Protein AF-0000000071078441 (afdb_homodimer)

Secondary structure (DSSP, 8-state):
-EEEE-SSSEEEEEE--SSS-EEEEEEE--S-SHHHHHHHHHHHHHHHTS-TTSEEEEEEE-S----S--TT-TTT--S---S---TTHHHHHHHHHHTTEEEGGGSSPPPGGGS--B--TTSS--B--EEEEEE--/-EEEE-SSSEEEEEE--SSS-EEEEEEE--S-SHHHHHHHHHHHHHHHTS-TTSEEEEEEE-S----S--TT-TTT--S---S---TTHHHHHHHHHHTTEEEGGGSSPPPGGGS--B--TTS---B--EEEEEE--

InterPro domains:
  IPR027124 SWR1-complex protein 5/Craniofacial development protein 1/2 [PTHR23227] (2-120)
  IPR036691 Endonuclease/exonuclease/phosphatase superfamily [G3DSA:3.60.10.10] (2-137)
  IPR036691 Endonuclease/exonuclease/phosphatase superfamily [SSF56219] (9-124)

Foldseek 3Di:
DDWDDPDPFWIWDWADDPVAIAIEIEGRDDPDPVCLVVRLVSVVVVLVVDDPRHKYKYWYQNVWQDAQDCVVQVQAAHRQGDDDTDPSNVVVSVSCVVQSKHWPQRVDNDPLVPAPAPPDPVNPDRGNRITMITRDD/DDWDDPDPFWIWDWADDPVAIAIEIEGRDDPDPVCLVVRLVVVVVVLVVDDPRHKYKYWYQNVWQDAQDCVVQVQAAHRQGDDDTDPSNVVVSVSCVVQSKHWPQRVDNDPLVPAPAPCDPVNPDRGNRITMITRDD

Nearest PDB structures (foldseek):
  3teb-assembly2_B  TM=6.620E-01  e=1.953E-03  Leptotrichia buccalis C-1013-b
  3teb-assembly1_A  TM=6.937E-01  e=4.387E-03  Leptotrichia buccalis C-1013-b
  5j3s-assembly1_A  TM=5.347E-01  e=2.080E-02  Homo sapiens
  6q9z-assembly1_A  TM=3.598E-01  e=1.119E+00  Homo sapiens
  5ino-assembly1_A  TM=6.087E-01  e=1.189E-04  Homo sapiens

Radius of gyration: 17.24 Å; Cα contacts (8 Å, |Δi|>4): 572; chains: 2; bounding box: 43×47×40 Å

Solvent-accessible surface area (backbone atoms only — not comparable to full-atom values): 14541 Å² total; per-residue (Å²): 119,46,79,43,79,74,56,97,37,35,36,36,35,39,39,62,30,73,87,46,35,36,36,40,35,44,36,48,54,66,90,52,66,85,48,45,62,55,48,51,51,50,52,49,52,54,56,71,71,42,66,84,78,38,46,48,35,43,32,34,35,64,68,25,25,47,32,43,77,31,82,97,32,66,75,23,30,35,60,35,26,61,65,72,60,45,88,42,24,60,60,52,49,53,50,24,53,76,64,34,17,24,35,51,67,15,68,39,84,59,59,83,87,69,51,62,20,50,57,50,90,72,70,72,67,78,44,44,25,52,42,46,28,35,48,43,94,117,47,80,43,79,74,55,96,38,35,35,36,34,39,40,60,30,74,88,45,37,36,34,39,36,44,36,47,55,67,89,51,66,85,48,44,62,55,48,52,52,51,51,48,53,53,55,71,70,42,68,85,78,38,47,48,35,43,32,34,36,64,67,25,25,47,33,42,76,31,81,98,34,66,74,23,32,35,60,36,25,62,67,73,59,47,88,41,25,61,60,53,50,52,50,23,53,75,65,34,18,24,36,52,68,16,68,39,83,58,60,83,87,68,50,62,21,49,55,49,94,74,69,70,65,80,42,45,25,53,44,46,28,35,48,42,92

Organism: Strongylocentrotus purpuratus (NCBI:txid7668)

Structure (mmCIF, N/CA/C/O backbone):
data_AF-0000000071078441-model_v1
#
loop_
_entity.id
_entity.type
_entity.pdbx_description
1 polymer 'Endonuclease/exonuclease/phosphatase domain-containing protein'
#
loop_
_atom_site.group_PDB
_atom_site.id
_atom_site.type_symbol
_atom_site.label_atom_id
_atom_site.label_alt_id
_atom_site.label_comp_id
_atom_site.label_asym_id
_atom_site.label_entity_id
_atom_site.label_seq_id
_atom_site.pdbx_PDB_ins_code
_atom_site.Cartn_x
_atom_site.Cartn_y
_atom_site.Cartn_z
_atom_site.occupancy
_atom_site.B_iso_or_equiv
_atom_site.auth_seq_id
_atom_site.auth_comp_id
_atom_site.auth_asym_id
_atom_site.auth_atom_id
_atom_site.pdbx_PDB_model_num
ATOM 1 N N . MET A 1 1 ? 12.328 -9.953 9.82 1 78.44 1 MET A N 1
ATOM 2 C CA . MET A 1 1 ? 11.195 -9.047 9.945 1 78.44 1 MET A CA 1
ATOM 3 C C . MET A 1 1 ? 10.969 -8.648 11.398 1 78.44 1 MET A C 1
ATOM 5 O O . MET A 1 1 ? 11.023 -9.492 12.289 1 78.44 1 MET A O 1
ATOM 9 N N . GLU A 1 2 ? 10.898 -7.367 11.641 1 82.62 2 GLU A N 1
ATOM 10 C CA . GLU A 1 2 ? 10.641 -6.836 12.977 1 82.62 2 GLU A CA 1
ATOM 11 C C . GLU A 1 2 ? 9.32 -6.07 13.023 1 82.62 2 GLU A C 1
ATOM 13 O O . GLU A 1 2 ? 9.055 -5.234 12.164 1 82.62 2 GLU A O 1
ATOM 18 N N . VAL A 1 3 ? 8.414 -6.504 13.969 1 82.88 3 VAL A N 1
ATOM 19 C CA . VAL A 1 3 ? 7.141 -5.824 14.172 1 82.88 3 VAL A CA 1
ATOM 20 C C . VAL A 1 3 ? 7.16 -5.082 15.508 1 82.88 3 VAL A C 1
ATOM 22 O O . VAL A 1 3 ? 7.57 -5.641 16.531 1 82.88 3 VAL A O 1
ATOM 25 N N . LYS A 1 4 ? 6.766 -3.809 15.484 1 89.12 4 LYS A N 1
ATOM 26 C CA . LYS A 1 4 ? 6.727 -2.959 16.672 1 89.12 4 LYS A CA 1
ATOM 27 C C . LYS A 1 4 ? 5.363 -2.285 16.812 1 89.12 4 LYS A C 1
ATOM 29 O O . LYS A 1 4 ? 5.062 -1.323 16.109 1 89.12 4 LYS A O 1
ATOM 34 N N . PRO A 1 5 ? 4.531 -2.84 17.734 1 88 5 PRO A N 1
ATOM 35 C CA . PRO A 1 5 ? 3.346 -2.055 18.094 1 88 5 PRO A CA 1
ATOM 36 C C . PRO A 1 5 ? 3.691 -0.754 18.812 1 88 5 PRO A C 1
ATOM 38 O O . PRO A 1 5 ? 4.316 -0.783 19.875 1 88 5 PRO A O 1
ATOM 41 N N . ILE A 1 6 ? 3.422 0.334 18.25 1 90.06 6 ILE A N 1
ATOM 42 C CA . ILE A 1 6 ? 3.768 1.626 18.844 1 90.06 6 ILE A CA 1
ATOM 43 C C . ILE A 1 6 ? 2.697 2.039 19.844 1 90.06 6 ILE A C 1
ATOM 45 O O . ILE A 1 6 ? 3.006 2.32 21.016 1 90.06 6 ILE A O 1
ATOM 49 N N . ASN A 1 7 ? 1.442 2.072 19.422 1 87.88 7 ASN A N 1
ATOM 50 C CA . ASN A 1 7 ? 0.246 2.311 20.219 1 87.88 7 ASN A CA 1
ATOM 51 C C . ASN A 1 7 ? -1.008 1.793 19.516 1 87.88 7 ASN A C 1
ATOM 53 O O . ASN A 1 7 ? -0.917 0.997 18.578 1 87.88 7 ASN A O 1
ATOM 57 N N . SER A 1 8 ? -2.17 2.236 20 1 82.75 8 SER A N 1
ATOM 58 C CA . SER A 1 8 ? -3.416 1.703 19.469 1 82.75 8 SER A CA 1
ATOM 59 C C . SER A 1 8 ? -3.643 2.17 18.031 1 82.75 8 SER A C 1
ATOM 61 O O . SER A 1 8 ? -4.453 1.593 17.297 1 82.75 8 SER A O 1
ATOM 63 N N . ARG A 1 9 ? -2.822 3.156 17.594 1 84.19 9 ARG A N 1
ATOM 64 C CA . ARG A 1 9 ? -3.129 3.76 16.312 1 84.19 9 ARG A CA 1
ATOM 65 C C . ARG A 1 9 ? -2.008 3.506 15.305 1 84.19 9 ARG A C 1
ATOM 67 O O . ARG A 1 9 ? -2.186 3.715 14.102 1 84.19 9 ARG A O 1
ATOM 74 N N . LEU A 1 10 ? -0.861 3.072 15.828 1 89.94 10 LEU A N 1
ATOM 75 C CA . LEU A 1 10 ? 0.297 2.92 14.953 1 89.94 10 LEU A CA 1
ATOM 76 C C . LEU A 1 10 ? 0.992 1.584 15.203 1 89.94 10 LEU A C 1
ATOM 78 O O . LEU A 1 10 ? 1.218 1.199 16.344 1 89.94 10 LEU A O 1
ATOM 82 N N . VAL A 1 11 ? 1.301 0.88 14.125 1 90.44 11 VAL A N 1
ATOM 83 C CA . VAL A 1 11 ? 2.143 -0.312 14.141 1 90.44 11 VAL A CA 1
ATOM 84 C C . VAL A 1 11 ? 3.248 -0.18 13.094 1 90.44 11 VAL A C 1
ATOM 86 O O . VAL A 1 11 ? 3.002 0.275 11.977 1 90.44 11 VAL A O 1
ATOM 89 N N . LYS A 1 12 ? 4.422 -0.546 13.461 1 93 12 LYS A N 1
ATOM 90 C CA . LYS A 1 12 ? 5.574 -0.423 12.57 1 93 12 LYS A CA 1
ATOM 91 C C . LYS A 1 12 ? 6.203 -1.786 12.297 1 93 12 LYS A C 1
ATOM 93 O O . LYS A 1 12 ? 6.352 -2.604 13.211 1 93 12 LYS A O 1
ATOM 98 N N . ILE A 1 13 ? 6.547 -2.027 11.047 1 90.81 13 ILE A N 1
ATOM 99 C CA . ILE A 1 13 ? 7.273 -3.234 10.664 1 90.81 13 ILE A CA 1
ATOM 100 C C . ILE A 1 13 ? 8.477 -2.863 9.805 1 90.81 13 ILE A C 1
ATOM 102 O O . ILE A 1 13 ? 8.406 -1.949 8.977 1 90.81 13 ILE A O 1
ATOM 106 N N . ARG A 1 14 ? 9.516 -3.543 10.031 1 91.19 14 ARG A N 1
ATOM 107 C CA . ARG A 1 14 ? 10.695 -3.395 9.188 1 91.19 14 ARG A CA 1
ATOM 108 C C . ARG A 1 14 ? 11.062 -4.715 8.516 1 91.19 14 ARG A C 1
ATOM 110 O O . ARG A 1 14 ? 11.266 -5.727 9.195 1 91.19 14 ARG A O 1
ATOM 117 N N . LEU A 1 15 ? 11.023 -4.676 7.199 1 88.31 15 LEU A N 1
ATOM 118 C CA . LEU A 1 15 ? 11.336 -5.844 6.387 1 88.31 15 LEU A CA 1
ATOM 119 C C . LEU A 1 15 ? 12.719 -5.703 5.746 1 88.31 15 LEU A C 1
ATOM 121 O O . LEU A 1 15 ? 13.102 -4.613 5.32 1 88.31 15 LEU A O 1
ATOM 125 N N . LYS A 1 16 ? 13.391 -6.805 5.734 1 85.88 16 LYS A N 1
ATOM 126 C CA . LYS A 1 16 ? 14.648 -6.836 4.996 1 85.88 16 LYS A CA 1
ATOM 127 C C . LYS A 1 16 ? 14.406 -7.086 3.508 1 85.88 16 LYS A C 1
ATOM 129 O O . LYS A 1 16 ? 14.023 -8.188 3.111 1 85.88 16 LYS A O 1
ATOM 134 N N . GLY A 1 17 ? 14.539 -6.066 2.701 1 82.62 17 GLY A N 1
ATOM 135 C CA . GLY A 1 17 ? 14.406 -6.223 1.262 1 82.62 17 GLY A CA 1
ATOM 136 C C . GLY A 1 17 ? 15.688 -6.676 0.586 1 82.62 17 GLY A C 1
ATOM 137 O O . GLY A 1 17 ? 16.766 -6.559 1.159 1 82.62 17 GLY A O 1
ATOM 138 N N . LYS A 1 18 ? 15.492 -7.262 -0.575 1 79.88 18 LYS A N 1
ATOM 139 C CA . LYS A 1 18 ? 16.641 -7.703 -1.355 1 79.88 18 LYS A CA 1
ATOM 140 C C . LYS A 1 18 ? 17.547 -6.531 -1.716 1 79.88 18 LYS A C 1
ATOM 142 O O . LYS A 1 18 ? 18.781 -6.645 -1.652 1 79.88 18 LYS A O 1
ATOM 147 N N . LYS A 1 19 ? 17 -5.453 -2.033 1 83.75 19 LYS A N 1
ATOM 148 C CA . LYS A 1 19 ? 17.75 -4.281 -2.48 1 83.75 19 LYS A CA 1
ATOM 149 C C . LYS A 1 19 ? 17.859 -3.24 -1.371 1 83.75 19 LYS A C 1
ATOM 151 O O . LYS A 1 19 ? 18.906 -2.617 -1.194 1 83.75 19 LYS A O 1
ATOM 156 N N . ILE A 1 20 ? 16.891 -3.072 -0.668 1 89.56 20 ILE A N 1
ATOM 157 C CA . ILE A 1 20 ? 16.812 -2.072 0.393 1 89.56 20 ILE A CA 1
ATOM 158 C C . ILE A 1 20 ? 15.844 -2.541 1.475 1 89.56 20 ILE A C 1
ATOM 160 O O . ILE A 1 20 ? 14.891 -3.266 1.188 1 89.56 20 ILE A O 1
ATOM 164 N N . ASN A 1 21 ? 16.156 -2.135 2.662 1 91.56 21 ASN A N 1
ATOM 165 C CA . ASN A 1 21 ? 15.188 -2.412 3.725 1 91.56 21 ASN A CA 1
ATOM 166 C C . ASN A 1 21 ? 13.938 -1.547 3.594 1 91.56 21 ASN A C 1
ATOM 168 O O . ASN A 1 21 ? 14.008 -0.431 3.076 1 91.56 21 ASN A O 1
ATOM 172 N N . ILE A 1 22 ? 12.828 -2.148 4.059 1 91.56 22 ILE A N 1
ATOM 173 C CA . ILE A 1 22 ? 11.547 -1.456 3.963 1 91.56 22 ILE A CA 1
ATOM 174 C C . ILE A 1 22 ? 10.961 -1.27 5.359 1 91.56 22 ILE A C 1
ATOM 176 O O . ILE A 1 22 ? 10.883 -2.223 6.141 1 91.56 22 ILE A O 1
ATOM 180 N N . THR A 1 23 ? 10.617 -0.077 5.699 1 93.5 23 THR A N 1
ATOM 181 C CA . THR A 1 23 ? 9.867 0.211 6.914 1 93.5 23 THR A CA 1
ATOM 182 C C . THR A 1 23 ? 8.438 0.618 6.574 1 93.5 23 THR A C 1
ATOM 184 O O . THR A 1 23 ? 8.211 1.531 5.777 1 93.5 23 THR A O 1
ATOM 187 N N . ILE A 1 24 ? 7.465 -0.101 7.137 1 92.75 24 ILE A N 1
ATOM 188 C CA . ILE A 1 24 ? 6.051 0.173 6.918 1 92.75 24 ILE A CA 1
ATOM 189 C C . ILE A 1 24 ? 5.398 0.601 8.227 1 92.75 24 ILE A C 1
ATOM 191 O O . ILE A 1 24 ? 5.551 -0.07 9.25 1 92.75 24 ILE A O 1
ATOM 195 N N . ILE A 1 25 ? 4.742 1.709 8.172 1 93.62 25 ILE A N 1
ATOM 196 C CA . ILE A 1 25 ? 3.945 2.141 9.312 1 93.62 25 ILE A CA 1
ATOM 197 C C . ILE A 1 25 ? 2.461 2.088 8.953 1 93.62 25 ILE A C 1
ATOM 199 O O . ILE A 1 25 ? 2.014 2.779 8.039 1 93.62 25 ILE A O 1
ATOM 203 N N . GLN A 1 26 ? 1.771 1.223 9.641 1 89.69 26 GLN A N 1
ATOM 204 C CA . GLN A 1 26 ? 0.325 1.102 9.484 1 89.69 26 GLN A CA 1
ATOM 205 C C . GLN A 1 26 ? -0.411 2.029 10.445 1 89.69 26 GLN A C 1
ATOM 207 O O . GLN A 1 26 ? -0.167 1.999 11.656 1 89.69 26 GLN A O 1
ATOM 212 N N . CYS A 1 27 ? -1.354 2.809 9.891 1 88.69 27 CYS A N 1
ATOM 213 C CA . CYS A 1 27 ? -2.047 3.824 10.672 1 88.69 27 CYS A CA 1
ATOM 214 C C . CYS A 1 27 ? -3.525 3.486 10.82 1 88.69 27 CYS A C 1
ATOM 216 O O . CYS A 1 27 ? -4.176 3.09 9.852 1 88.69 27 CYS A O 1
ATOM 218 N N . TYR A 1 28 ? -3.988 3.645 12.062 1 80.81 28 TYR A N 1
ATOM 219 C CA . TYR A 1 28 ? -5.402 3.547 12.398 1 80.81 28 TYR A CA 1
ATOM 220 C C . TYR A 1 28 ? -5.887 4.816 13.094 1 80.81 28 TYR A C 1
ATOM 222 O O . TYR A 1 28 ? -6.156 4.809 14.297 1 80.81 28 TYR A O 1
ATOM 230 N N . ASN A 1 29 ? -6.016 5.824 12.266 1 77.75 29 ASN A N 1
ATOM 231 C CA . ASN A 1 29 ? -6.359 7.109 12.867 1 77.75 29 ASN A CA 1
ATOM 232 C C . ASN A 1 29 ? -7.836 7.168 13.25 1 77.75 29 ASN A C 1
ATOM 234 O O . ASN A 1 29 ? -8.688 6.633 12.547 1 77.75 29 ASN A O 1
ATOM 238 N N . ASP A 1 30 ? -8.117 7.465 14.523 1 67.81 30 ASP A N 1
ATOM 239 C CA . ASP A 1 30 ? -9.492 7.637 14.977 1 67.81 30 ASP A CA 1
ATOM 240 C C . ASP A 1 30 ? -9.93 9.094 14.883 1 67.81 30 ASP A C 1
ATOM 242 O O . ASP A 1 30 ? -9.094 9.992 14.742 1 67.81 30 ASP A O 1
ATOM 246 N N . SER A 1 31 ? -11.211 9.289 14.656 1 65.56 31 SER A N 1
ATOM 247 C CA . SER A 1 31 ? -11.836 10.578 14.375 1 65.56 31 SER A CA 1
ATOM 248 C C . SER A 1 31 ? -11.688 11.531 15.555 1 65.56 31 SER A C 1
ATOM 250 O O . SER A 1 31 ? -12.047 12.703 15.461 1 65.56 31 SER A O 1
ATOM 252 N N . ASP A 1 32 ? -11.039 11.188 16.531 1 62.12 32 ASP A N 1
ATOM 253 C CA . ASP A 1 32 ? -10.984 12.141 17.641 1 62.12 32 ASP A CA 1
ATOM 254 C C . ASP A 1 32 ? -9.961 13.242 17.359 1 62.12 32 ASP A C 1
ATOM 256 O O . ASP A 1 32 ? -8.781 12.961 17.141 1 62.12 32 ASP A O 1
ATOM 260 N N . ASP A 1 33 ? -10.359 14.516 17.344 1 59.94 33 ASP A N 1
ATOM 261 C CA . ASP A 1 33 ? -9.57 15.703 17.016 1 59.94 33 ASP A CA 1
ATOM 262 C C . ASP A 1 33 ? -8.359 15.828 17.922 1 59.94 33 ASP A C 1
ATOM 264 O O . ASP A 1 33 ? -7.266 16.172 17.469 1 59.94 33 ASP A O 1
ATOM 268 N N . GLU A 1 34 ? -8.594 15.875 19.234 1 58 34 GLU A N 1
ATOM 269 C CA . GLU A 1 34 ? -7.492 16.016 20.188 1 58 34 GLU A CA 1
ATOM 270 C C . GLU A 1 34 ? -6.398 14.992 19.922 1 58 34 GLU A C 1
ATOM 272 O O . GLU A 1 34 ? -5.211 15.289 20.078 1 58 34 GLU A O 1
ATOM 277 N N . ALA A 1 35 ? -6.781 14.211 19.219 1 74.81 35 ALA A N 1
ATOM 278 C CA . ALA A 1 35 ? -5.941 13.023 19.031 1 74.81 35 ALA A CA 1
ATOM 279 C C . ALA A 1 35 ? -5.223 13.062 17.688 1 74.81 35 ALA A C 1
ATOM 281 O O . ALA A 1 35 ? -4.184 12.422 17.516 1 74.81 35 ALA A O 1
ATOM 282 N N . LYS A 1 36 ? -5.48 14.297 17.125 1 83.25 36 LYS A N 1
ATOM 283 C CA . LYS A 1 36 ? -4.895 14.352 15.789 1 83.25 36 LYS A CA 1
ATOM 284 C C . LYS A 1 36 ? -3.434 14.789 15.844 1 83.25 36 LYS A C 1
ATOM 286 O O . LYS A 1 36 ? -2.578 14.188 15.188 1 83.25 36 LYS A O 1
ATOM 291 N N . ASP A 1 37 ? -3.174 15.875 16.625 1 88.25 37 ASP A N 1
ATOM 292 C CA . ASP A 1 37 ? -1.805 16.359 16.734 1 88.25 37 ASP A CA 1
ATOM 293 C C . ASP A 1 37 ? -0.88 15.305 17.312 1 88.25 37 ASP A C 1
ATOM 295 O O . ASP A 1 37 ? 0.249 15.125 16.859 1 88.25 37 ASP A O 1
ATOM 299 N N . GLU A 1 38 ? -1.399 14.727 18.266 1 90.31 38 GLU A N 1
ATOM 300 C CA . GLU A 1 38 ? -0.608 13.664 18.891 1 90.31 38 GLU A CA 1
ATOM 301 C C . GLU A 1 38 ? -0.313 12.547 17.891 1 90.31 38 GLU A C 1
ATOM 303 O O . GLU A 1 38 ? 0.783 11.984 17.891 1 90.31 38 GLU A O 1
ATOM 308 N N . PHE A 1 39 ? -1.232 12.203 17.141 1 92.38 39 PHE A N 1
ATOM 309 C CA . PHE A 1 39 ? -1.089 11.18 16.125 1 92.38 39 PHE A CA 1
ATOM 310 C C . PHE A 1 39 ? 0.06 11.516 15.18 1 92.38 39 PHE A C 1
ATOM 312 O O . PHE A 1 39 ? 0.96 10.695 14.969 1 92.38 39 PHE A O 1
ATOM 319 N N . TYR A 1 40 ? 0.114 12.719 14.672 1 94.44 40 TYR A N 1
ATOM 320 C CA . TYR A 1 40 ? 1.141 13.117 13.711 1 94.44 40 TYR A CA 1
ATOM 321 C C . TYR A 1 40 ? 2.492 13.273 14.398 1 94.44 40 TYR A C 1
ATOM 323 O O . TYR A 1 40 ? 3.535 13 13.805 1 94.44 40 TYR A O 1
ATOM 331 N N . ASP A 1 41 ? 2.42 13.727 15.648 1 94.19 41 ASP A N 1
ATOM 332 C CA . ASP A 1 41 ? 3.666 13.82 16.406 1 94.19 41 ASP A CA 1
ATOM 333 C C . ASP A 1 41 ? 4.32 12.445 16.547 1 94.19 41 ASP A C 1
ATOM 335 O O . ASP A 1 41 ? 5.531 12.312 16.359 1 94.19 41 ASP A O 1
ATOM 339 N N . GLN A 1 42 ? 3.51 11.5 16.859 1 94.38 42 GLN A N 1
ATOM 340 C CA . GLN A 1 42 ? 4.027 10.141 17.016 1 94.38 42 GLN A CA 1
ATOM 341 C C . GLN A 1 42 ? 4.496 9.578 15.672 1 94.38 42 GLN A C 1
ATOM 343 O O . GLN A 1 42 ? 5.539 8.922 15.602 1 94.38 42 GLN A O 1
ATOM 348 N N . LEU A 1 43 ? 3.721 9.812 14.695 1 95.12 43 LEU A N 1
ATOM 349 C CA . LEU A 1 43 ? 4.094 9.375 13.352 1 95.12 43 LEU A CA 1
ATOM 350 C C . LEU A 1 43 ? 5.434 9.977 12.938 1 95.12 43 LEU A C 1
ATOM 352 O O . LEU A 1 43 ? 6.312 9.266 12.445 1 95.12 43 LEU A O 1
ATOM 356 N N . GLN A 1 44 ? 5.637 11.242 13.172 1 96.38 44 GLN A N 1
ATOM 357 C CA . GLN A 1 44 ? 6.887 11.93 12.859 1 96.38 44 GLN A CA 1
ATOM 358 C C . GLN A 1 44 ? 8.047 11.336 13.656 1 96.38 44 GLN A C 1
ATOM 360 O O . GLN A 1 44 ? 9.133 11.125 13.109 1 96.38 44 GLN A O 1
ATOM 365 N N . ALA A 1 45 ? 7.805 11.117 14.875 1 96.81 45 ALA A N 1
ATOM 366 C CA . ALA A 1 45 ? 8.844 10.523 15.719 1 96.81 45 ALA A CA 1
ATOM 367 C C . ALA A 1 45 ? 9.289 9.172 15.164 1 96.81 45 ALA A C 1
ATOM 369 O O . ALA A 1 45 ? 10.484 8.883 15.102 1 96.81 45 ALA A O 1
ATOM 370 N N . GLU A 1 46 ? 8.336 8.352 14.758 1 96.44 46 GLU A N 1
ATOM 371 C CA . GLU A 1 46 ? 8.656 7.023 14.242 1 96.44 46 GLU A CA 1
ATOM 372 C C . GLU A 1 46 ? 9.422 7.113 12.93 1 96.44 46 GLU A C 1
ATOM 374 O O . GLU A 1 46 ? 10.352 6.336 12.688 1 96.44 46 GLU A O 1
ATOM 379 N N . LEU A 1 47 ? 9.039 8.031 12.094 1 95.94 47 LEU A N 1
ATOM 380 C CA . LEU A 1 47 ? 9.742 8.219 10.836 1 95.94 47 LEU A CA 1
ATOM 381 C C . LEU A 1 47 ? 11.164 8.711 11.07 1 95.94 47 LEU A C 1
ATOM 383 O O . LEU A 1 47 ? 12.109 8.25 10.422 1 95.94 47 LEU A O 1
ATOM 387 N N . ASN A 1 48 ? 11.352 9.602 11.953 1 96.12 48 ASN A N 1
ATOM 388 C CA . ASN A 1 48 ? 12.672 10.141 12.273 1 96.12 48 ASN A CA 1
ATOM 389 C C . ASN A 1 48 ? 13.578 9.07 12.875 1 96.12 48 ASN A C 1
ATOM 391 O O . ASN A 1 48 ? 14.805 9.133 12.719 1 96.12 48 ASN A O 1
ATOM 395 N N . ASN A 1 49 ? 12.961 8.109 13.5 1 95.5 49 ASN A N 1
ATOM 396 C CA . ASN A 1 49 ? 13.719 7.039 14.133 1 95.5 49 ASN A CA 1
ATOM 397 C C . ASN A 1 49 ? 13.969 5.883 13.164 1 95.5 49 ASN A C 1
ATOM 399 O O . ASN A 1 49 ? 14.562 4.867 13.547 1 95.5 49 ASN A O 1
ATOM 403 N N . THR A 1 50 ? 13.477 5.953 12.008 1 94.56 50 THR A N 1
ATOM 404 C CA . THR A 1 50 ? 13.711 4.949 10.977 1 94.56 50 THR A CA 1
ATOM 405 C C . THR A 1 50 ? 15 5.246 10.219 1 94.56 50 THR A C 1
ATOM 407 O O . THR A 1 50 ? 15.281 6.395 9.875 1 94.56 50 THR A O 1
ATOM 410 N N . PRO A 1 51 ? 15.828 4.211 9.992 1 93.25 51 PRO A N 1
ATOM 411 C CA . PRO A 1 51 ? 17.062 4.453 9.234 1 93.25 51 PRO A CA 1
ATOM 412 C C . PRO A 1 51 ? 16.812 5.207 7.93 1 93.25 51 PRO A C 1
ATOM 414 O O . PRO A 1 51 ? 15.852 4.898 7.207 1 93.25 51 PRO A O 1
ATOM 417 N N . GLY A 1 52 ? 17.656 6.129 7.598 1 90.06 52 GLY A N 1
ATOM 418 C CA . GLY A 1 52 ? 17.484 6.992 6.438 1 90.06 52 GLY A CA 1
ATOM 419 C C . GLY A 1 52 ? 17.562 6.242 5.121 1 90.06 52 GLY A C 1
ATOM 420 O O . GLY A 1 52 ? 17 6.688 4.113 1 90.06 52 GLY A O 1
ATOM 421 N N . HIS A 1 53 ? 18.203 5.137 5.168 1 90.44 53 HIS A N 1
ATOM 422 C CA . HIS A 1 53 ? 18.406 4.41 3.92 1 90.44 53 HIS A CA 1
ATOM 423 C C . HIS A 1 53 ? 17.25 3.438 3.664 1 90.44 53 HIS A C 1
ATOM 425 O O . HIS A 1 53 ? 17.172 2.836 2.59 1 90.44 53 HIS A O 1
ATOM 431 N N . ASP A 1 54 ? 16.328 3.254 4.621 1 92 54 ASP A N 1
ATOM 432 C CA . ASP A 1 54 ? 15.164 2.41 4.406 1 92 54 ASP A CA 1
ATOM 433 C C . ASP A 1 54 ? 14.164 3.088 3.473 1 92 54 ASP A C 1
ATOM 435 O O . ASP A 1 54 ? 14.039 4.312 3.473 1 92 54 ASP A O 1
ATOM 439 N N . MET A 1 55 ? 13.531 2.27 2.66 1 91.12 55 MET A N 1
ATOM 440 C CA . MET A 1 55 ? 12.289 2.75 2.064 1 91.12 55 MET A CA 1
ATOM 441 C C . MET A 1 55 ? 11.188 2.869 3.117 1 91.12 55 MET A C 1
ATOM 443 O O . MET A 1 55 ? 10.992 1.957 3.922 1 91.12 55 MET A O 1
ATOM 447 N N . LYS A 1 56 ? 10.547 4.035 3.141 1 93.31 56 LYS A N 1
ATOM 448 C CA . LYS A 1 56 ? 9.492 4.277 4.121 1 93.31 56 LYS A CA 1
ATOM 449 C C . LYS A 1 56 ? 8.117 4.277 3.461 1 93.31 56 LYS A C 1
ATOM 451 O O . LYS A 1 56 ? 7.898 4.977 2.469 1 93.31 56 LYS A O 1
ATOM 456 N N . ILE A 1 57 ? 7.234 3.465 3.986 1 92.62 57 ILE A N 1
ATOM 457 C CA . ILE A 1 57 ? 5.848 3.387 3.545 1 92.62 57 ILE A CA 1
ATOM 458 C C . ILE A 1 57 ? 4.918 3.686 4.719 1 92.62 57 ILE A C 1
ATOM 460 O O . ILE A 1 57 ? 5.047 3.092 5.793 1 92.62 57 ILE A O 1
ATOM 464 N N . VAL A 1 58 ? 4.066 4.668 4.559 1 94.12 58 VAL A N 1
ATOM 465 C CA . VAL A 1 58 ? 2.998 4.949 5.512 1 94.12 58 VAL A CA 1
ATOM 466 C C . VAL A 1 58 ? 1.646 4.613 4.887 1 94.12 58 VAL A C 1
ATOM 468 O O . VAL A 1 58 ? 1.363 5.012 3.752 1 94.12 58 VAL A O 1
ATOM 471 N N . MET A 1 59 ? 0.877 3.848 5.594 1 89.88 59 MET A N 1
ATOM 472 C CA . MET A 1 59 ? -0.396 3.463 4.992 1 89.88 59 MET A CA 1
ATOM 473 C C . MET A 1 59 ? -1.48 3.328 6.055 1 89.88 59 MET A C 1
ATOM 475 O O . MET A 1 59 ? -1.179 3.184 7.242 1 89.88 59 MET A O 1
ATOM 479 N N . GLY A 1 60 ? -2.721 3.459 5.57 1 84.75 60 GLY A N 1
ATOM 480 C CA . GLY A 1 60 ? -3.846 3.244 6.465 1 84.75 60 GLY A CA 1
ATOM 481 C C . GLY A 1 60 ? -4.824 4.406 6.484 1 84.75 60 GLY A C 1
ATOM 482 O O . GLY A 1 60 ? -4.871 5.199 5.543 1 84.75 60 GLY A O 1
ATOM 483 N N . ASP A 1 61 ? -5.703 4.297 7.516 1 81.56 61 ASP A N 1
ATOM 484 C CA . ASP A 1 61 ? -6.715 5.332 7.703 1 81.56 61 ASP A CA 1
ATOM 485 C C . ASP A 1 61 ? -6.102 6.602 8.289 1 81.56 61 ASP A C 1
ATOM 487 O O . ASP A 1 61 ? -5.648 6.609 9.438 1 81.56 61 ASP A O 1
ATOM 491 N N . MET A 1 62 ? -6.094 7.637 7.512 1 87.12 62 MET A N 1
ATOM 492 C CA . MET A 1 62 ? -5.527 8.906 7.945 1 87.12 62 MET A CA 1
ATOM 493 C C . MET A 1 62 ? -6.625 9.914 8.273 1 87.12 62 MET A C 1
ATOM 495 O O . MET A 1 62 ? -6.344 11.047 8.672 1 87.12 62 MET A O 1
ATOM 499 N N . ASN A 1 63 ? -7.852 9.562 8.078 1 83.5 63 ASN A N 1
ATOM 500 C CA . ASN A 1 63 ? -9.016 10.414 8.289 1 83.5 63 ASN A CA 1
ATOM 501 C C . ASN A 1 63 ? -8.914 11.703 7.477 1 83.5 63 ASN A C 1
ATOM 503 O O . ASN A 1 63 ? -9.305 12.773 7.949 1 83.5 63 ASN A O 1
ATOM 507 N N . ALA A 1 64 ? -8.32 11.633 6.402 1 87.44 64 ALA A N 1
ATOM 508 C CA . ALA A 1 64 ? -8.164 12.766 5.492 1 87.44 64 ALA A CA 1
ATOM 509 C C . ALA A 1 64 ? -8.625 12.406 4.082 1 87.44 64 ALA A C 1
ATOM 511 O O . ALA A 1 64 ? -8.258 11.359 3.549 1 87.44 64 ALA A O 1
ATOM 512 N N . LYS A 1 65 ? -9.492 13.211 3.568 1 85.06 65 LYS A N 1
ATOM 513 C CA . LYS A 1 65 ? -9.945 13.055 2.188 1 85.06 65 LYS A CA 1
ATOM 514 C C . LYS A 1 65 ? -9.219 14.023 1.26 1 85.06 65 LYS A C 1
ATOM 516 O O . LYS A 1 65 ? -9.297 15.242 1.434 1 85.06 65 LYS A O 1
ATOM 521 N N . VAL A 1 66 ? -8.516 13.344 0.331 1 87 66 VAL A N 1
ATOM 522 C CA . VAL A 1 66 ? -7.703 14.156 -0.574 1 87 66 VAL A CA 1
ATOM 523 C C . VAL A 1 66 ? -8.484 14.422 -1.86 1 87 66 VAL A C 1
ATOM 525 O O . VAL A 1 66 ? -9.195 13.547 -2.357 1 87 66 VAL A O 1
ATOM 528 N N . GLY A 1 67 ? -8.477 15.656 -2.336 1 84.25 67 GLY A N 1
ATOM 529 C CA . GLY A 1 67 ? -9.109 16.031 -3.592 1 84.25 67 GLY A CA 1
ATOM 530 C C . GLY A 1 67 ? -8.18 15.922 -4.785 1 84.25 67 GLY A C 1
ATOM 531 O O . GLY A 1 67 ? -7.242 15.117 -4.777 1 84.25 67 GLY A O 1
ATOM 532 N N . ASN A 1 68 ? -8.602 16.641 -5.809 1 86.5 68 ASN A N 1
ATOM 533 C CA . ASN A 1 68 ? -7.844 16.547 -7.051 1 86.5 68 ASN A CA 1
ATOM 534 C C . ASN A 1 68 ? -7.039 17.812 -7.309 1 86.5 68 ASN A C 1
ATOM 536 O O . ASN A 1 68 ? -6.465 17.984 -8.383 1 86.5 68 ASN A O 1
ATOM 540 N N . ASP A 1 69 ? -7.023 18.719 -6.371 1 87.19 69 ASP A N 1
ATOM 541 C CA . ASP A 1 69 ? -6.23 19.953 -6.48 1 87.19 69 ASP A CA 1
ATOM 542 C C . ASP A 1 69 ? -4.871 19.781 -5.805 1 87.19 69 ASP A C 1
ATOM 544 O O . ASP A 1 69 ? -4.781 19.75 -4.578 1 87.19 69 ASP A O 1
ATOM 548 N N . ASP A 1 70 ? -3.848 19.734 -6.672 1 86.31 70 ASP A N 1
ATOM 549 C CA . ASP A 1 70 ? -2.512 19.5 -6.133 1 86.31 70 ASP A CA 1
ATOM 550 C C . ASP A 1 70 ? -1.728 20.812 -6.023 1 86.31 70 ASP A C 1
ATOM 552 O O . ASP A 1 70 ? -0.5 20.797 -5.902 1 86.31 70 ASP A O 1
ATOM 556 N N . THR A 1 71 ? -2.379 21.891 -6.07 1 89.12 71 THR A N 1
ATOM 557 C CA . THR A 1 71 ? -1.694 23.172 -5.992 1 89.12 71 THR A CA 1
ATOM 558 C C . THR A 1 71 ? -0.893 23.281 -4.699 1 89.12 71 THR A C 1
ATOM 560 O O . THR A 1 71 ? -1.449 23.156 -3.607 1 89.12 71 THR A O 1
ATOM 563 N N . GLY A 1 72 ? 0.398 23.484 -4.793 1 91.44 72 GLY A N 1
ATOM 564 C CA . GLY A 1 72 ? 1.281 23.625 -3.645 1 91.44 72 GLY A CA 1
ATOM 565 C C . GLY A 1 72 ? 1.749 22.297 -3.09 1 91.44 72 GLY A C 1
ATOM 566 O O . GLY A 1 72 ? 2.562 22.25 -2.164 1 91.44 72 GLY A O 1
ATOM 567 N N . TYR A 1 73 ? 1.167 21.219 -3.641 1 92 73 TYR A N 1
ATOM 568 C CA . TYR A 1 73 ? 1.477 19.906 -3.098 1 92 73 TYR A CA 1
ATOM 569 C C . TYR A 1 73 ? 1.743 18.906 -4.215 1 92 73 TYR A C 1
ATOM 571 O O . TYR A 1 73 ? 1.415 17.719 -4.086 1 92 73 TYR A O 1
ATOM 579 N N . ASP A 1 74 ? 2.338 19.359 -5.34 1 88.88 74 ASP A N 1
ATOM 580 C CA . ASP A 1 74 ? 2.506 18.531 -6.531 1 88.88 74 ASP A CA 1
ATOM 581 C C . ASP A 1 74 ? 3.527 17.422 -6.293 1 88.88 74 ASP A C 1
ATOM 583 O O . ASP A 1 74 ? 3.564 16.438 -7.031 1 88.88 74 ASP A O 1
ATOM 587 N N . ARG A 1 75 ? 4.219 17.594 -5.184 1 87.06 75 ARG A N 1
ATOM 588 C CA . ARG A 1 75 ? 5.168 16.531 -4.859 1 87.06 75 ARG A CA 1
ATOM 589 C C . ARG A 1 75 ? 4.527 15.477 -3.973 1 87.06 75 ARG A C 1
ATOM 591 O O . ARG A 1 75 ? 5.039 14.367 -3.855 1 87.06 75 ARG A O 1
ATOM 598 N N . ALA A 1 76 ? 3.477 15.844 -3.357 1 90.62 76 ALA A N 1
ATOM 599 C CA . ALA A 1 76 ? 2.855 14.945 -2.385 1 90.62 76 ALA A CA 1
ATOM 600 C C . ALA A 1 76 ? 1.68 14.195 -3.004 1 90.62 76 ALA A C 1
ATOM 602 O O . ALA A 1 76 ? 1.245 13.164 -2.477 1 90.62 76 ALA A O 1
ATOM 603 N N . MET A 1 77 ? 1.166 14.75 -4.066 1 89.56 77 MET A N 1
ATOM 604 C CA . MET A 1 77 ? -0.022 14.094 -4.605 1 89.56 77 MET A CA 1
ATOM 605 C C . MET A 1 77 ? -0.141 14.344 -6.105 1 89.56 77 MET A C 1
ATOM 607 O O . MET A 1 77 ? 0.471 15.266 -6.641 1 89.56 77 MET A O 1
ATOM 611 N N . GLY A 1 78 ? -0.899 13.422 -6.727 1 85.25 78 GLY A N 1
ATOM 612 C CA . GLY A 1 78 ? -1.338 13.656 -8.094 1 85.25 78 GLY A CA 1
ATOM 613 C C . GLY A 1 78 ? -2.684 14.352 -8.18 1 85.25 78 GLY A C 1
ATOM 614 O O . GLY A 1 78 ? -3.131 14.969 -7.211 1 85.25 78 GLY A O 1
ATOM 615 N N . ARG A 1 79 ? -3.291 14.25 -9.289 1 85.06 79 ARG A N 1
ATOM 616 C CA . ARG A 1 79 ? -4.527 14.984 -9.531 1 85.06 79 ARG A CA 1
ATOM 617 C C . ARG A 1 79 ? -5.707 14.023 -9.695 1 85.06 79 ARG A C 1
ATOM 619 O O . ARG A 1 79 ? -6.77 14.422 -10.18 1 85.06 79 ARG A O 1
ATOM 626 N N . GLN A 1 80 ? -5.496 12.836 -9.297 1 79.25 80 GLN A N 1
ATOM 627 C CA . GLN A 1 80 ? -6.543 11.844 -9.5 1 79.25 80 GLN A CA 1
ATOM 628 C C . GLN A 1 80 ? -7.301 11.57 -8.203 1 79.25 80 GLN A C 1
ATOM 630 O O . GLN A 1 80 ? -8 10.57 -8.078 1 79.25 80 GLN A O 1
ATOM 635 N N . GLY A 1 81 ? -6.988 12.375 -7.203 1 73.12 81 GLY A N 1
ATOM 636 C CA . GLY A 1 81 ? -7.793 12.266 -5.996 1 73.12 81 GLY A CA 1
ATOM 637 C C . GLY A 1 81 ? -9.266 12.539 -6.23 1 73.12 81 GLY A C 1
ATOM 638 O O . GLY A 1 81 ? -9.633 13.227 -7.188 1 73.12 81 GLY A O 1
ATOM 639 N N . CYS A 1 82 ? -10.125 11.766 -5.379 1 68.06 82 CYS A N 1
ATOM 640 C CA . CYS A 1 82 ? -11.562 11.891 -5.605 1 68.06 82 CYS A CA 1
ATOM 641 C C . CYS A 1 82 ? -12.273 12.344 -4.34 1 68.06 82 CYS A C 1
ATOM 643 O O . CYS A 1 82 ? -11.773 12.133 -3.232 1 68.06 82 CYS A O 1
ATOM 645 N N . GLY A 1 83 ? -13.234 13.156 -4.562 1 68.25 83 GLY A N 1
ATOM 646 C CA . GLY A 1 83 ? -14.117 13.523 -3.463 1 68.25 83 GLY A CA 1
ATOM 647 C C . GLY A 1 83 ? -13.906 14.938 -2.967 1 68.25 83 GLY A C 1
ATOM 648 O O . GLY A 1 83 ? -13.078 15.672 -3.51 1 68.25 83 GLY A O 1
ATOM 649 N N . VAL A 1 84 ? -14.711 15.211 -1.945 1 76.75 84 VAL A N 1
ATOM 650 C CA . VAL A 1 84 ? -14.656 16.5 -1.275 1 76.75 84 VAL A CA 1
ATOM 651 C C . VAL A 1 84 ? -13.656 16.453 -0.125 1 76.75 84 VAL A C 1
ATOM 653 O O . VAL A 1 84 ? -13.703 15.539 0.709 1 76.75 84 VAL A O 1
ATOM 656 N N . ILE A 1 85 ? -12.812 17.422 -0.326 1 85.62 85 ILE A N 1
ATOM 657 C CA . ILE A 1 85 ? -11.758 17.453 0.688 1 85.62 85 ILE A CA 1
ATOM 658 C C . ILE A 1 85 ? -12.375 17.719 2.059 1 85.62 85 ILE A C 1
ATOM 660 O O . ILE A 1 85 ? -13.461 18.297 2.156 1 85.62 85 ILE A O 1
ATOM 664 N N . ASN A 1 86 ? -11.773 17.188 3.086 1 87.31 86 ASN A N 1
ATOM 665 C CA . ASN A 1 86 ? -12.188 17.516 4.445 1 87.31 86 ASN A CA 1
ATOM 666 C C . ASN A 1 86 ? -11.125 18.328 5.176 1 87.31 86 ASN A C 1
ATOM 668 O O . ASN A 1 86 ? -10.086 18.656 4.594 1 87.31 86 ASN A O 1
ATOM 672 N N . GLU A 1 87 ? -11.406 18.656 6.43 1 88.12 87 GLU A N 1
ATOM 673 C CA . GLU A 1 87 ? -10.57 19.594 7.188 1 88.12 87 GLU A CA 1
ATOM 674 C C . GLU A 1 87 ? -9.211 18.969 7.496 1 88.12 87 GLU A C 1
ATOM 676 O O . GLU A 1 87 ? -8.242 19.688 7.773 1 88.12 87 GLU A O 1
ATOM 681 N N . ASN A 1 88 ? -9.102 17.688 7.418 1 89.5 88 ASN A N 1
ATOM 682 C CA . ASN A 1 88 ? -7.887 16.984 7.828 1 89.5 88 ASN A CA 1
ATOM 683 C C . ASN A 1 88 ? -6.879 16.891 6.688 1 89.5 88 ASN A C 1
ATOM 685 O O . ASN A 1 88 ? -5.73 16.516 6.895 1 89.5 88 ASN A O 1
ATOM 689 N N . VAL A 1 89 ? -7.25 17.281 5.531 1 91.31 89 VAL A N 1
ATOM 690 C CA . VAL A 1 89 ? -6.43 17.078 4.34 1 91.31 89 VAL A CA 1
ATOM 691 C C . VAL A 1 89 ? -5.168 17.938 4.43 1 91.31 89 VAL A C 1
ATOM 693 O O . VAL A 1 89 ? -4.09 17.5 4.012 1 91.31 89 VAL A O 1
ATOM 696 N N . GLU A 1 90 ? -5.34 19.109 4.914 1 92 90 GLU A N 1
ATOM 697 C CA . GLU A 1 90 ? -4.188 20 4.977 1 92 90 GLU A CA 1
ATOM 698 C C . GLU A 1 90 ? -3.07 19.406 5.824 1 92 90 GLU A C 1
ATOM 700 O O . GLU A 1 90 ? -1.899 19.453 5.441 1 92 90 GLU A O 1
ATOM 705 N N . LYS A 1 91 ? -3.418 18.875 6.953 1 92.88 91 LYS A N 1
ATOM 706 C CA . LYS A 1 91 ? -2.426 18.266 7.828 1 92.88 91 LYS A CA 1
ATOM 707 C C . LYS A 1 91 ? -1.745 17.078 7.145 1 92.88 91 LYS A C 1
ATOM 709 O O . LYS A 1 91 ? -0.527 16.906 7.246 1 92.88 91 LYS A O 1
ATOM 714 N N . LEU A 1 92 ? -2.492 16.297 6.496 1 94.25 92 LEU A N 1
ATOM 715 C CA . LEU A 1 92 ? -1.938 15.156 5.77 1 94.25 92 LEU A CA 1
ATOM 716 C C . LEU A 1 92 ? -0.967 15.617 4.691 1 94.25 92 LEU A C 1
ATOM 718 O O . LEU A 1 92 ? 0.14 15.086 4.574 1 94.25 92 LEU A O 1
ATOM 722 N N . LEU A 1 93 ? -1.35 16.641 3.945 1 94.81 93 LEU A N 1
ATOM 723 C CA . LEU A 1 93 ? -0.523 17.125 2.838 1 94.81 93 LEU A CA 1
ATOM 724 C C . LEU A 1 93 ? 0.76 17.766 3.354 1 94.81 93 LEU A C 1
ATOM 726 O O . LEU A 1 93 ? 1.83 17.578 2.768 1 94.81 93 LEU A O 1
ATOM 730 N N . GLU A 1 94 ? 0.667 18.516 4.367 1 95.06 94 GLU A N 1
ATOM 731 C CA . GLU A 1 94 ? 1.861 19.094 4.98 1 95.06 94 GLU A CA 1
ATOM 732 C C . GLU A 1 94 ? 2.811 18 5.469 1 95.06 94 GLU A C 1
ATOM 734 O O . GLU A 1 94 ? 4.023 18.094 5.273 1 95.06 94 GLU A O 1
ATOM 739 N N . PHE A 1 95 ? 2.268 17 6.09 1 95.56 95 PHE A N 1
ATOM 740 C CA . PHE A 1 95 ? 3.043 15.859 6.559 1 95.56 95 PHE A CA 1
ATOM 741 C C . PHE A 1 95 ? 3.762 15.18 5.398 1 95.56 95 PHE A C 1
ATOM 743 O O . PHE A 1 95 ? 4.965 14.922 5.473 1 95.56 95 PHE A O 1
ATOM 750 N N . CYS A 1 96 ? 3.014 14.898 4.371 1 95.5 96 CYS A N 1
ATOM 751 C CA . CYS A 1 96 ? 3.602 14.258 3.199 1 95.5 96 CYS A CA 1
ATOM 752 C C . CYS A 1 96 ? 4.711 15.125 2.607 1 95.5 96 CYS A C 1
ATOM 754 O O . CYS A 1 96 ? 5.754 14.602 2.199 1 95.5 96 CYS A O 1
ATOM 756 N N . SER A 1 97 ? 4.523 16.406 2.57 1 94 97 SER A N 1
ATOM 757 C CA . SER A 1 97 ? 5.527 17.328 2.039 1 94 97 SER A CA 1
ATOM 758 C C . SER A 1 97 ? 6.789 17.312 2.898 1 94 97 SER A C 1
ATOM 760 O O . SER A 1 97 ? 7.902 17.297 2.373 1 94 97 SER A O 1
ATOM 762 N N . THR A 1 98 ? 6.668 17.344 4.102 1 93.38 98 THR A N 1
ATOM 763 C CA . THR A 1 98 ? 7.777 17.391 5.047 1 93.38 98 THR A CA 1
ATOM 764 C C . THR A 1 98 ? 8.641 16.141 4.926 1 93.38 98 THR A C 1
ATOM 766 O O . THR A 1 98 ? 9.875 16.219 4.992 1 93.38 98 THR A O 1
ATOM 769 N N . TYR A 1 99 ? 8.023 15.023 4.688 1 93.12 99 TYR A N 1
ATOM 770 C CA . TYR A 1 99 ? 8.758 13.758 4.73 1 93.12 99 TYR A CA 1
ATOM 771 C C . TYR A 1 99 ? 8.938 13.188 3.328 1 93.12 99 TYR A C 1
ATOM 773 O O . TYR A 1 99 ? 9.328 12.031 3.17 1 93.12 99 TYR A O 1
ATOM 781 N N . ASP A 1 100 ? 8.586 13.961 2.307 1 91.38 100 ASP A N 1
ATOM 782 C CA . ASP A 1 100 ? 8.75 13.594 0.903 1 91.38 100 ASP A CA 1
ATOM 783 C C . ASP A 1 100 ? 7.992 12.312 0.579 1 91.38 100 ASP A C 1
ATOM 785 O O . ASP A 1 100 ? 8.539 11.406 -0.059 1 91.38 100 ASP A O 1
ATOM 789 N N . LEU A 1 101 ? 6.789 12.328 1.146 1 93.38 101 LEU A N 1
ATOM 790 C CA . LEU A 1 101 ? 5.914 11.203 0.852 1 93.38 101 LEU A CA 1
ATOM 791 C C . LEU A 1 101 ? 4.93 11.555 -0.261 1 93.38 101 LEU A C 1
ATOM 793 O O . LEU A 1 101 ? 4.414 12.672 -0.309 1 93.38 101 LEU A O 1
ATOM 797 N N . VAL A 1 102 ? 4.707 10.609 -1.146 1 91.75 102 VAL A N 1
ATOM 798 C CA . VAL A 1 102 ? 3.727 10.781 -2.213 1 91.75 102 VAL A CA 1
ATOM 799 C C . VAL A 1 102 ? 2.521 9.883 -1.956 1 91.75 102 VAL A C 1
ATOM 801 O O . VAL A 1 102 ? 2.68 8.703 -1.623 1 91.75 102 VAL A O 1
ATOM 804 N N . ILE A 1 103 ? 1.362 10.461 -2.102 1 91.31 103 ILE A N 1
ATOM 805 C CA . ILE A 1 103 ? 0.126 9.711 -1.92 1 91.31 103 ILE A CA 1
ATOM 806 C C . ILE A 1 103 ? -0.173 8.898 -3.178 1 91.31 103 ILE A C 1
ATOM 808 O O . ILE A 1 103 ? -0.666 9.438 -4.172 1 91.31 103 ILE A O 1
ATOM 812 N N . GLY A 1 104 ? -0.025 7.633 -3.062 1 86.44 104 GLY A N 1
ATOM 813 C CA . GLY A 1 104 ? -0.1 6.758 -4.223 1 86.44 104 GLY A CA 1
ATOM 814 C C . GLY A 1 104 ? -1.466 6.762 -4.883 1 86.44 104 GLY A C 1
ATOM 815 O O . GLY A 1 104 ? -1.567 6.758 -6.113 1 86.44 104 GLY A O 1
ATOM 816 N N . GLY A 1 105 ? -2.537 6.805 -4.09 1 80.56 105 GLY A N 1
ATOM 817 C CA . GLY A 1 105 ? -3.895 6.711 -4.602 1 80.56 105 GLY A CA 1
ATOM 818 C C . GLY A 1 105 ? -4.27 7.863 -5.516 1 80.56 105 GLY A C 1
ATOM 819 O O . GLY A 1 105 ? -5.238 7.773 -6.273 1 80.56 105 GLY A O 1
ATOM 820 N N . THR A 1 106 ? -3.545 8.867 -5.453 1 84.12 106 THR A N 1
ATOM 821 C CA . THR A 1 106 ? -3.863 10.047 -6.25 1 84.12 106 THR A CA 1
ATOM 822 C C . THR A 1 106 ? -3.123 10.016 -7.586 1 84.12 106 THR A C 1
ATOM 824 O O . THR A 1 106 ? -3.299 10.906 -8.422 1 84.12 106 THR A O 1
ATOM 827 N N . LEU A 1 107 ? -2.314 9.023 -7.738 1 83.31 107 LEU A N 1
ATOM 828 C CA . LEU A 1 107 ? -1.486 8.953 -8.938 1 83.31 107 LEU A CA 1
ATOM 829 C C . LEU A 1 107 ? -2.219 8.234 -10.062 1 83.31 107 LEU A C 1
ATOM 831 O O . LEU A 1 107 ? -1.837 8.352 -11.234 1 83.31 107 LEU A O 1
ATOM 835 N N . PHE A 1 108 ? -3.246 7.488 -9.688 1 77.62 108 PHE A N 1
ATOM 836 C CA . PHE A 1 108 ? -3.951 6.648 -10.648 1 77.62 108 PHE A CA 1
ATOM 837 C C . PHE A 1 108 ? -5.379 7.137 -10.852 1 77.62 108 PHE A C 1
ATOM 839 O O . PHE A 1 108 ? -6.035 7.562 -9.898 1 77.62 108 PHE A O 1
ATOM 846 N N . PRO A 1 109 ? -5.707 7.062 -12.141 1 67.94 109 PRO A N 1
AT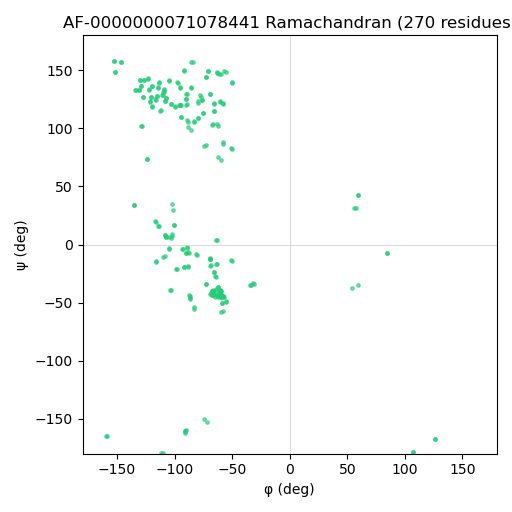OM 847 C CA . PRO A 1 109 ? -7.137 7.301 -12.344 1 67.94 109 PRO A CA 1
ATOM 848 C C . PRO A 1 109 ? -8.008 6.203 -11.727 1 67.94 109 PRO A C 1
ATOM 850 O O . PRO A 1 109 ? -7.613 5.035 -11.711 1 67.94 109 PRO A O 1
ATOM 853 N N . HIS A 1 110 ? -8.875 6.621 -10.812 1 61.09 110 HIS A N 1
ATOM 854 C CA . HIS A 1 110 ? -9.742 5.629 -10.195 1 61.09 110 HIS A CA 1
ATOM 855 C C . HIS A 1 110 ? -11.086 5.551 -10.914 1 61.09 110 HIS A C 1
ATOM 857 O O . HIS A 1 110 ? -11.617 6.566 -11.359 1 61.09 110 HIS A O 1
ATOM 863 N N . LYS A 1 111 ? -11.375 4.328 -11.445 1 54.03 111 LYS A N 1
ATOM 864 C CA . LYS A 1 111 ? -12.828 4.246 -11.562 1 54.03 111 LYS A CA 1
ATOM 865 C C . LYS A 1 111 ? -13.508 4.383 -10.203 1 54.03 111 LYS A C 1
ATOM 867 O O . LYS A 1 111 ? -12.969 3.928 -9.188 1 54.03 111 LYS A O 1
ATOM 872 N N . ASP A 1 112 ? -14.367 5.34 -10.055 1 50.41 112 ASP A N 1
ATOM 873 C CA . ASP A 1 112 ? -15.086 5.645 -8.82 1 50.41 112 ASP A CA 1
ATOM 874 C C . ASP A 1 112 ? -15.32 4.383 -8 1 50.41 112 ASP A C 1
ATOM 876 O O . ASP A 1 112 ? -15.281 4.422 -6.766 1 50.41 112 ASP A O 1
ATOM 880 N N . ILE A 1 113 ? -15.523 3.301 -8.703 1 44.56 113 ILE A N 1
ATOM 881 C CA . ILE A 1 113 ? -15.984 2.094 -8.031 1 44.56 113 ILE A CA 1
ATOM 882 C C . ILE A 1 113 ? -14.797 1.39 -7.367 1 44.56 113 ILE A C 1
ATOM 884 O O . ILE A 1 113 ? -14.984 0.448 -6.594 1 44.56 113 ILE A O 1
ATOM 888 N N . HIS A 1 114 ? -13.648 1.8 -7.617 1 49.88 114 HIS A N 1
ATOM 889 C CA . HIS A 1 114 ? -12.516 1 -7.164 1 49.88 114 HIS A CA 1
ATOM 890 C C . HIS A 1 114 ? -11.68 1.765 -6.145 1 49.88 114 HIS A C 1
ATOM 892 O O . HIS A 1 114 ? -10.531 1.393 -5.875 1 49.88 114 HIS A O 1
ATOM 898 N N . LYS A 1 115 ? -12.391 2.74 -5.645 1 50.38 115 LYS A N 1
ATOM 899 C CA . LYS A 1 115 ? -11.648 3.514 -4.656 1 50.38 115 LYS A CA 1
ATOM 900 C C . LYS A 1 115 ? -11.562 2.77 -3.326 1 50.38 115 LYS A C 1
ATOM 902 O O . LYS A 1 115 ? -12.492 2.051 -2.951 1 50.38 115 LYS A O 1
ATOM 907 N N . LEU A 1 116 ? -10.32 2.652 -2.873 1 50.25 116 LEU A N 1
ATOM 908 C CA . LEU A 1 116 ? -10.148 2.113 -1.528 1 50.25 116 LEU A CA 1
ATOM 909 C C . LEU A 1 116 ? -11.039 2.844 -0.53 1 50.25 116 LEU A C 1
ATOM 911 O O . LEU A 1 116 ? -10.898 4.055 -0.336 1 50.25 116 LEU A O 1
ATOM 915 N N . THR A 1 117 ? -12.43 2.443 -0.424 1 47 117 THR A N 1
ATOM 916 C CA . THR A 1 117 ? -13.359 3.119 0.475 1 47 117 THR A CA 1
ATOM 917 C C . THR A 1 117 ? -13.469 2.375 1.804 1 47 117 THR A C 1
ATOM 919 O O . THR A 1 117 ? -13.25 1.163 1.861 1 47 117 THR A O 1
ATOM 922 N N . TRP A 1 118 ? -13.086 3.189 2.805 1 41.09 118 TRP A N 1
ATOM 923 C CA . TRP A 1 118 ? -13.539 2.703 4.105 1 41.09 118 TRP A CA 1
ATOM 924 C C . TRP A 1 118 ? -15.062 2.658 4.168 1 41.09 118 TRP A C 1
ATOM 926 O O . TRP A 1 118 ? -15.734 3.592 3.73 1 41.09 118 TRP A O 1
ATOM 936 N N . ASN A 1 119 ? -15.602 1.476 4.027 1 40.47 119 ASN A N 1
ATOM 937 C CA . ASN A 1 119 ? -17.047 1.426 4.172 1 40.47 119 ASN A CA 1
ATOM 938 C C . ASN A 1 119 ? -17.5 1.954 5.531 1 40.47 119 ASN A C 1
ATOM 940 O O . ASN A 1 119 ? -17.125 1.402 6.57 1 40.47 119 ASN A O 1
ATOM 944 N N . SER A 1 120 ? -17.656 3.223 5.508 1 39.06 120 SER A N 1
ATOM 945 C CA . SER A 1 120 ? -18.406 3.705 6.652 1 39.06 120 SER A CA 1
ATOM 946 C C . SER A 1 120 ? -19.766 3.023 6.742 1 39.06 120 SER A C 1
ATOM 948 O O . SER A 1 120 ? -20.25 2.445 5.762 1 39.06 120 SER A O 1
ATOM 950 N N . HIS A 1 121 ? -20.219 2.883 7.93 1 41.84 121 HIS A N 1
ATOM 951 C CA . HIS A 1 121 ? -21.531 2.334 8.258 1 41.84 121 HIS A CA 1
ATOM 952 C C . HIS A 1 121 ? -22.562 2.705 7.199 1 41.84 121 HIS A C 1
ATOM 954 O O . HIS A 1 121 ? -23.516 1.961 6.973 1 41.84 121 HIS A O 1
ATOM 960 N N . ASN A 1 122 ? -22.422 3.746 6.727 1 40.28 122 ASN A N 1
ATOM 961 C CA . ASN A 1 122 ? -23.609 4.145 5.984 1 40.28 122 ASN A CA 1
ATOM 962 C C . ASN A 1 122 ? -23.422 3.965 4.48 1 40.28 122 ASN A C 1
ATOM 964 O O . ASN A 1 122 ? -24.297 4.309 3.691 1 40.28 122 ASN A O 1
ATOM 968 N N . GLY A 1 123 ? -22.797 3.082 3.996 1 41.16 123 GLY A N 1
ATOM 969 C CA . GLY A 1 123 ? -22.719 2.475 2.676 1 41.16 123 GLY A CA 1
ATOM 970 C C . GLY A 1 123 ? -22.453 3.48 1.572 1 41.16 123 GLY A C 1
ATOM 971 O O . GLY A 1 123 ? -22.203 3.102 0.429 1 41.16 123 GLY A O 1
ATOM 972 N N . ARG A 1 124 ? -22.984 4.691 1.579 1 42.03 124 ARG A N 1
ATOM 973 C CA . ARG A 1 124 ? -23.188 5.555 0.42 1 42.03 124 ARG A CA 1
ATOM 974 C C . ARG A 1 124 ? -21.938 6.375 0.129 1 42.03 124 ARG A C 1
ATOM 976 O O . ARG A 1 124 ? -21.797 6.93 -0.962 1 42.03 124 ARG A O 1
ATOM 983 N N . ASP A 1 125 ? -21.297 6.945 1.028 1 44.78 125 ASP A N 1
ATOM 984 C CA . ASP A 1 125 ? -20.25 7.93 0.729 1 44.78 125 ASP A CA 1
ATOM 985 C C . ASP A 1 125 ? -18.891 7.258 0.549 1 44.78 125 ASP A C 1
ATOM 987 O O . ASP A 1 125 ? -18.484 6.449 1.384 1 44.78 125 ASP A O 1
ATOM 991 N N . LYS A 1 126 ? -18.484 7.172 -0.686 1 48.75 126 LYS A N 1
ATOM 992 C CA . LYS A 1 126 ? -17.188 6.629 -1.061 1 48.75 126 LYS A CA 1
ATOM 993 C C . LYS A 1 126 ? -16.047 7.426 -0.425 1 48.75 126 LYS A C 1
ATOM 995 O O . LYS A 1 126 ? -15.836 8.586 -0.777 1 48.75 126 LYS A O 1
ATOM 1000 N N . ASN A 1 127 ? -15.719 7.367 0.917 1 57.06 127 ASN A N 1
ATOM 1001 C CA . ASN A 1 127 ? -14.711 8.156 1.614 1 57.06 127 ASN A CA 1
ATOM 1002 C C . ASN A 1 127 ? -13.328 7.512 1.522 1 57.06 127 ASN A C 1
ATOM 1004 O O . ASN A 1 127 ? -13.148 6.355 1.911 1 57.06 127 ASN A O 1
ATOM 1008 N N . GLN A 1 128 ? -12.461 8.086 0.479 1 68.5 128 GLN A N 1
ATOM 1009 C CA . GLN A 1 128 ? -11.086 7.617 0.372 1 68.5 128 GLN A CA 1
ATOM 1010 C C . GLN A 1 128 ? -10.227 8.156 1.516 1 68.5 128 GLN A C 1
ATOM 1012 O O . GLN A 1 128 ? -9.656 9.242 1.409 1 68.5 128 GLN A O 1
ATOM 1017 N N . ILE A 1 129 ? -10.242 7.453 2.656 1 73.62 129 ILE A N 1
ATOM 1018 C CA . ILE A 1 129 ? -9.492 7.914 3.82 1 73.62 129 ILE A CA 1
ATOM 1019 C C . ILE A 1 129 ? -8.305 6.988 4.059 1 73.62 129 ILE A C 1
ATOM 1021 O O . ILE A 1 129 ? -7.422 7.297 4.867 1 73.62 129 ILE A O 1
ATOM 1025 N N . TYR A 1 130 ? -8.32 5.859 3.342 1 79.56 130 TYR A N 1
ATOM 1026 C CA . TYR A 1 130 ? -7.168 4.957 3.369 1 79.56 130 TYR A CA 1
ATOM 1027 C C . TYR A 1 130 ? -6.16 5.328 2.289 1 79.56 130 TYR A C 1
ATOM 1029 O O . TYR A 1 130 ? -6.512 5.438 1.112 1 79.56 130 TYR A O 1
ATOM 1037 N N . HIS A 1 131 ? -4.93 5.641 2.76 1 86.69 131 HIS A N 1
ATOM 1038 C CA . HIS A 1 131 ? -3.906 6.102 1.828 1 86.69 131 HIS A CA 1
ATOM 1039 C C . HIS A 1 131 ? -2.635 5.27 1.948 1 86.69 131 HIS A C 1
ATOM 1041 O O . HIS A 1 131 ? -2.303 4.789 3.033 1 86.69 131 HIS A O 1
ATOM 1047 N N . LEU A 1 132 ? -2.082 5.051 0.839 1 88.88 132 LEU A N 1
ATOM 1048 C CA . LEU A 1 132 ? -0.71 4.562 0.756 1 88.88 132 LEU A CA 1
ATOM 1049 C C . LEU A 1 132 ? 0.245 5.688 0.371 1 88.88 132 LEU A C 1
ATOM 1051 O O . LEU A 1 132 ? 0.06 6.34 -0.658 1 88.88 132 LEU A O 1
ATOM 1055 N N . MET A 1 133 ? 1.22 5.949 1.231 1 93.12 133 MET A N 1
ATOM 1056 C CA . MET A 1 133 ? 2.199 7.008 0.994 1 93.12 133 MET A CA 1
ATOM 1057 C C . MET A 1 133 ? 3.617 6.445 0.994 1 93.12 133 MET A C 1
ATOM 1059 O O . MET A 1 133 ? 3.984 5.676 1.885 1 93.12 133 MET A O 1
ATOM 1063 N N . ILE A 1 134 ? 4.32 6.848 0.022 1 91.44 134 ILE A N 1
ATOM 1064 C CA . ILE A 1 134 ? 5.656 6.289 -0.154 1 91.44 134 ILE A CA 1
ATOM 1065 C C . ILE A 1 134 ? 6.668 7.418 -0.353 1 91.44 134 ILE A C 1
ATOM 1067 O O . ILE A 1 134 ? 6.375 8.406 -1.029 1 91.44 134 ILE A O 1
ATOM 1071 N N . ASN A 1 135 ? 7.746 7.277 0.392 1 86.31 135 ASN A N 1
ATOM 1072 C CA . ASN A 1 135 ? 8.742 8.328 0.267 1 86.31 135 ASN A CA 1
ATOM 1073 C C . ASN A 1 135 ? 9.398 8.32 -1.11 1 86.31 135 ASN A C 1
ATOM 1075 O O . ASN A 1 135 ? 9.898 7.289 -1.56 1 86.31 135 ASN A O 1
ATOM 1079 N N . GLY A 1 136 ? 8.977 9.203 -1.85 1 68.81 136 GLY A N 1
ATOM 1080 C CA . GLY A 1 136 ? 9.508 9.438 -3.182 1 68.81 136 GLY A CA 1
ATOM 1081 C C . GLY A 1 136 ? 10.867 10.102 -3.174 1 68.81 136 GLY A C 1
ATOM 1082 O O . GLY A 1 136 ? 11.508 10.211 -2.123 1 68.81 136 GLY A O 1
ATOM 1083 N N . THR A 1 137 ? 11.031 10.945 -4.406 1 51.5 137 THR A N 1
ATOM 1084 C CA . THR A 1 137 ? 12.258 11.586 -4.867 1 51.5 137 THR A CA 1
ATOM 1085 C C . THR A 1 137 ? 12.555 12.844 -4.051 1 51.5 137 THR A C 1
ATOM 1087 O O . THR A 1 137 ? 11.648 13.438 -3.473 1 51.5 137 THR A O 1
ATOM 1090 N N . MET B 1 1 ? 8.211 10.625 -13.211 1 78.75 1 MET B N 1
ATOM 1091 C CA . MET B 1 1 ? 7.129 9.672 -12.984 1 78.75 1 MET B CA 1
ATOM 1092 C C . MET B 1 1 ? 6.488 9.25 -14.297 1 78.75 1 MET B C 1
ATOM 1094 O O . MET B 1 1 ? 6.23 10.094 -15.164 1 78.75 1 MET B O 1
ATOM 1098 N N . GLU B 1 2 ? 6.391 7.965 -14.508 1 83.06 2 GLU B N 1
ATOM 1099 C CA . GLU B 1 2 ? 5.762 7.41 -15.703 1 83.06 2 GLU B CA 1
ATOM 1100 C C . GLU B 1 2 ? 4.527 6.59 -15.344 1 83.06 2 GLU B C 1
ATOM 1102 O O . GLU B 1 2 ? 4.57 5.758 -14.438 1 83.06 2 GLU B O 1
ATOM 1107 N N . VAL B 1 3 ? 3.359 6.965 -15.977 1 83.19 3 VAL B N 1
ATOM 1108 C CA . VAL B 1 3 ? 2.115 6.227 -15.781 1 83.19 3 VAL B CA 1
ATOM 1109 C C . VAL B 1 3 ? 1.757 5.473 -17.062 1 83.19 3 VAL B C 1
ATOM 1111 O O . VAL B 1 3 ? 1.808 6.039 -18.156 1 83.19 3 VAL B O 1
ATOM 1114 N N . LYS B 1 4 ? 1.442 4.18 -16.938 1 89.5 4 LYS B N 1
ATOM 1115 C CA . LYS B 1 4 ? 1.079 3.322 -18.062 1 89.5 4 LYS B CA 1
ATOM 1116 C C . LYS B 1 4 ? -0.225 2.58 -17.781 1 89.5 4 LYS B C 1
ATOM 1118 O O . LYS B 1 4 ? -0.245 1.608 -17.031 1 89.5 4 LYS B O 1
ATOM 1123 N N . PRO B 1 5 ? -1.321 3.09 -18.391 1 88.31 5 PRO B N 1
ATOM 1124 C CA . PRO B 1 5 ? -2.518 2.244 -18.375 1 88.31 5 PRO B CA 1
ATOM 1125 C C . PRO B 1 5 ? -2.346 0.959 -19.172 1 88.31 5 PRO B C 1
ATOM 1127 O O . PRO B 1 5 ? -2.088 1.013 -20.391 1 88.31 5 PRO B O 1
ATOM 1130 N N . ILE B 1 6 ? -2.373 -0.123 -18.578 1 90.19 6 ILE B N 1
ATOM 1131 C CA . ILE B 1 6 ? -2.16 -1.399 -19.25 1 90.19 6 ILE B CA 1
ATOM 1132 C C . ILE B 1 6 ? -3.463 -1.872 -19.891 1 90.19 6 ILE B C 1
ATOM 1134 O O . ILE B 1 6 ? -3.508 -2.148 -21.094 1 90.19 6 ILE B O 1
ATOM 1138 N N . ASN B 1 7 ? -4.527 -1.974 -19.094 1 88.06 7 ASN B N 1
ATOM 1139 C CA . ASN B 1 7 ? -5.902 -2.27 -19.484 1 88.06 7 ASN B CA 1
ATOM 1140 C C . ASN B 1 7 ? -6.902 -1.803 -18.438 1 88.06 7 ASN B C 1
ATOM 1142 O O . ASN B 1 7 ? -6.57 -0.988 -17.578 1 88.06 7 ASN B O 1
ATOM 1146 N N . SER B 1 8 ? -8.141 -2.309 -18.547 1 82.94 8 SER B N 1
ATOM 1147 C CA . SER B 1 8 ? -9.188 -1.827 -17.656 1 82.94 8 SER B CA 1
ATOM 1148 C C . SER B 1 8 ? -8.938 -2.289 -16.219 1 82.94 8 SER B C 1
ATOM 1150 O O . SER B 1 8 ? -9.516 -1.741 -15.273 1 82.94 8 SER B O 1
ATOM 1152 N N . ARG B 1 9 ? -7.988 -3.236 -16.062 1 84.19 9 ARG B N 1
ATOM 1153 C CA . ARG B 1 9 ? -7.855 -3.842 -14.742 1 84.19 9 ARG B CA 1
ATOM 1154 C C . ARG B 1 9 ? -6.496 -3.523 -14.125 1 84.19 9 ARG B C 1
ATOM 1156 O O . ARG B 1 9 ? -6.289 -3.73 -12.93 1 84.19 9 ARG B O 1
ATOM 1163 N N . LEU B 1 10 ? -5.574 -3.047 -14.969 1 90.06 10 LEU B N 1
ATOM 1164 C CA . LEU B 1 10 ? -4.215 -2.834 -14.484 1 90.06 10 LEU B CA 1
ATOM 1165 C C . LEU B 1 10 ? -3.691 -1.47 -14.922 1 90.06 10 LEU B C 1
ATOM 1167 O O . LEU B 1 10 ? -3.85 -1.082 -16.078 1 90.06 10 LEU B O 1
ATOM 1171 N N . VAL B 1 11 ? -3.1 -0.741 -13.992 1 90.5 11 VAL B N 1
ATOM 1172 C CA . VAL B 1 11 ? -2.363 0.491 -14.258 1 90.5 11 VAL B CA 1
ATOM 1173 C C . VAL B 1 11 ? -0.987 0.421 -13.602 1 90.5 11 VAL B C 1
ATOM 1175 O O . VAL B 1 11 ? -0.857 -0.039 -12.461 1 90.5 11 VAL B O 1
ATOM 1178 N N . LYS B 1 12 ? -0.003 0.832 -14.297 1 93.06 12 LYS B N 1
ATOM 1179 C CA . LYS B 1 12 ? 1.372 0.772 -13.812 1 93.06 12 LYS B CA 1
ATOM 1180 C C . LYS B 1 12 ? 1.989 2.166 -13.734 1 93.06 12 LYS B C 1
ATOM 1182 O O . LYS B 1 12 ? 1.812 2.98 -14.64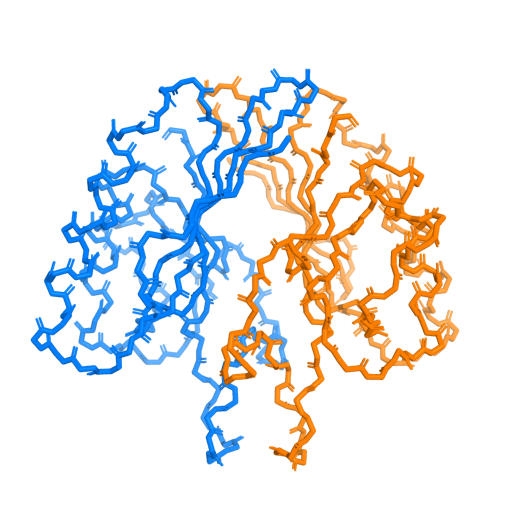1 1 93.06 12 LYS B O 1
ATOM 1187 N N . ILE B 1 13 ? 2.686 2.436 -12.648 1 90.88 13 ILE B N 1
ATOM 1188 C CA . ILE B 1 13 ? 3.432 3.68 -12.5 1 90.88 13 ILE B CA 1
ATOM 1189 C C . ILE B 1 13 ? 4.859 3.373 -12.055 1 90.88 13 ILE B C 1
ATOM 1191 O O . ILE B 1 13 ? 5.086 2.465 -11.25 1 90.88 13 ILE B O 1
ATOM 1195 N N . ARG B 1 14 ? 5.742 4.09 -12.578 1 91.38 14 ARG B N 1
ATOM 1196 C CA . ARG B 1 14 ? 7.133 4.008 -12.141 1 91.38 14 ARG B CA 1
ATOM 1197 C C . ARG B 1 14 ? 7.621 5.348 -11.609 1 91.38 14 ARG B C 1
ATOM 1199 O O . ARG B 1 14 ? 7.559 6.359 -12.312 1 91.38 14 ARG B O 1
ATOM 1206 N N . LEU B 1 15 ? 7.988 5.328 -10.344 1 88.38 15 LEU B N 1
ATOM 1207 C CA . LEU B 1 15 ? 8.484 6.516 -9.664 1 88.38 15 LEU B CA 1
ATOM 1208 C C . LEU B 1 15 ? 10 6.449 -9.484 1 88.38 15 LEU B C 1
ATOM 1210 O O . LEU B 1 15 ? 10.547 5.379 -9.203 1 88.38 15 LEU B O 1
ATOM 1214 N N . LYS B 1 16 ? 10.586 7.586 -9.656 1 85.81 16 LYS B N 1
ATOM 1215 C CA . LYS B 1 16 ? 12.008 7.684 -9.344 1 85.81 16 LYS B CA 1
ATOM 1216 C C . LYS B 1 16 ? 12.227 7.922 -7.848 1 85.81 16 LYS B C 1
ATOM 1218 O O . LYS B 1 16 ? 11.906 9 -7.336 1 85.81 16 LYS B O 1
ATOM 1223 N N . GLY B 1 17 ? 12.664 6.922 -7.137 1 82.56 17 GLY B N 1
ATOM 1224 C CA . GLY B 1 17 ? 12.969 7.078 -5.723 1 82.56 17 GLY B CA 1
ATOM 1225 C C . GLY B 1 17 ? 14.375 7.59 -5.473 1 82.56 17 GLY B C 1
ATOM 1226 O O . GLY B 1 17 ? 15.234 7.512 -6.352 1 82.56 17 GLY B O 1
ATOM 1227 N N . LYS B 1 18 ? 14.523 8.18 -4.309 1 79.56 18 LYS B N 1
ATOM 1228 C CA . LYS B 1 18 ? 15.836 8.688 -3.92 1 79.56 18 LYS B CA 1
ATOM 1229 C C . LYS B 1 18 ? 16.859 7.555 -3.865 1 79.56 18 LYS B C 1
ATOM 1231 O O . LYS B 1 18 ? 18 7.727 -4.305 1 79.56 18 LYS B O 1
ATOM 1236 N N . LYS B 1 19 ? 16.5 6.453 -3.418 1 83.75 19 LYS B N 1
ATOM 1237 C CA . LYS B 1 19 ? 17.406 5.324 -3.234 1 83.75 19 LYS B CA 1
ATOM 1238 C C . LYS B 1 19 ? 17.203 4.277 -4.328 1 83.75 19 LYS B C 1
ATOM 1240 O O . LYS B 1 19 ? 18.172 3.703 -4.824 1 83.75 19 LYS B O 1
ATOM 1245 N N . ILE B 1 20 ? 16.078 4.055 -4.684 1 89.56 20 ILE B N 1
ATOM 1246 C CA . ILE B 1 20 ? 15.727 3.049 -5.68 1 89.56 20 ILE B CA 1
ATOM 1247 C C . ILE B 1 20 ? 14.445 3.465 -6.402 1 89.56 20 ILE B C 1
ATOM 1249 O O . ILE B 1 20 ? 13.594 4.145 -5.824 1 89.56 20 ILE B O 1
ATOM 1253 N N . ASN B 1 21 ? 14.391 3.07 -7.637 1 91.62 21 ASN B N 1
ATOM 1254 C CA . ASN B 1 21 ? 13.133 3.299 -8.344 1 91.62 21 ASN B CA 1
ATOM 1255 C C . ASN B 1 21 ? 12.031 2.375 -7.84 1 91.62 21 ASN B C 1
ATOM 1257 O O . ASN B 1 21 ? 12.305 1.268 -7.375 1 91.62 21 ASN B O 1
ATOM 1261 N N . ILE B 1 22 ? 10.805 2.92 -7.934 1 91.56 22 ILE B N 1
ATOM 1262 C CA . ILE B 1 22 ? 9.648 2.168 -7.449 1 91.56 22 ILE B CA 1
ATOM 1263 C C . ILE B 1 22 ? 8.664 1.94 -8.602 1 91.56 22 ILE B C 1
ATOM 1265 O O . ILE B 1 22 ? 8.305 2.879 -9.312 1 91.56 22 ILE B O 1
ATOM 1269 N N . THR B 1 23 ? 8.297 0.732 -8.828 1 93.62 23 THR B N 1
ATOM 1270 C CA . THR B 1 23 ? 7.223 0.396 -9.75 1 93.62 23 THR B CA 1
ATOM 1271 C C . THR B 1 23 ? 5.984 -0.075 -8.992 1 93.62 23 THR B C 1
ATOM 1273 O O . THR B 1 23 ? 6.062 -0.99 -8.172 1 93.62 23 THR B O 1
ATOM 1276 N N . ILE B 1 24 ? 4.859 0.593 -9.219 1 92.81 24 ILE B N 1
ATOM 1277 C CA . ILE B 1 24 ? 3.592 0.253 -8.578 1 92.81 24 ILE B CA 1
ATOM 1278 C C . ILE B 1 24 ? 2.59 -0.214 -9.633 1 92.81 24 ILE B C 1
ATOM 1280 O O .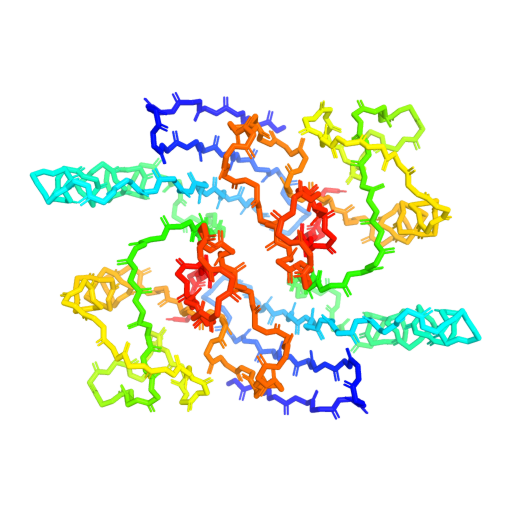 ILE B 1 24 ? 2.395 0.454 -10.656 1 92.81 24 ILE B O 1
ATOM 1284 N N . ILE B 1 25 ? 2.033 -1.349 -9.383 1 93.75 25 ILE B N 1
ATOM 1285 C CA . ILE B 1 25 ? 0.945 -1.825 -10.227 1 93.75 25 ILE B CA 1
ATOM 1286 C C . ILE B 1 25 ? -0.359 -1.841 -9.438 1 93.75 25 ILE B C 1
ATOM 1288 O O . ILE B 1 25 ? -0.47 -2.543 -8.43 1 93.75 25 ILE B O 1
ATOM 1292 N N . GLN B 1 26 ? -1.263 -1.021 -9.867 1 89.81 26 GLN B N 1
ATOM 1293 C CA . GLN B 1 26 ? -2.596 -0.968 -9.273 1 89.81 26 GLN B CA 1
ATOM 1294 C C . GLN B 1 26 ? -3.547 -1.936 -9.969 1 89.81 26 GLN B C 1
ATOM 1296 O O . GLN B 1 26 ? -3.684 -1.904 -11.195 1 89.81 26 GLN B O 1
ATOM 1301 N N . CYS B 1 27 ? -4.238 -2.756 -9.164 1 88.75 27 CYS B N 1
ATOM 1302 C CA . CYS B 1 27 ? -5.09 -3.809 -9.703 1 88.75 27 CYS B CA 1
ATOM 1303 C C . CYS B 1 27 ? -6.555 -3.539 -9.383 1 88.75 27 CYS B C 1
ATOM 1305 O O . CYS B 1 27 ? -6.895 -3.158 -8.266 1 88.75 27 CYS B O 1
ATOM 1307 N N . TYR B 1 28 ? -7.367 -3.738 -10.43 1 81 28 TYR B N 1
ATOM 1308 C CA . TYR B 1 28 ? -8.82 -3.715 -10.312 1 81 28 TYR B CA 1
ATOM 1309 C C . TYR B 1 28 ? -9.43 -5.012 -10.836 1 81 28 TYR B C 1
ATOM 1311 O O . TYR B 1 28 ? -10.055 -5.023 -11.906 1 81 28 TYR B O 1
ATOM 1319 N N . ASN B 1 29 ? -9.242 -6.027 -10.016 1 77.94 29 ASN B N 1
ATOM 1320 C CA . ASN B 1 29 ? -9.688 -7.332 -10.492 1 77.94 29 ASN B CA 1
ATOM 1321 C C . ASN B 1 29 ? -11.203 -7.473 -10.406 1 77.94 29 ASN B C 1
ATOM 1323 O O . ASN B 1 29 ? -11.828 -6.977 -9.469 1 77.94 29 ASN B O 1
ATOM 1327 N N . ASP B 1 30 ? -11.844 -7.797 -11.539 1 68.06 30 ASP B N 1
ATOM 1328 C CA . ASP B 1 30 ? -13.281 -8.039 -11.555 1 68.06 30 ASP B CA 1
ATOM 1329 C C . ASP B 1 30 ? -13.594 -9.523 -11.336 1 68.06 30 ASP B C 1
ATOM 1331 O O . ASP B 1 30 ? -12.711 -10.367 -11.461 1 68.06 30 ASP B O 1
ATOM 1335 N N . SER B 1 31 ? -14.742 -9.789 -10.734 1 65.44 31 SER B N 1
ATOM 1336 C CA . SER B 1 31 ? -15.18 -11.102 -10.273 1 65.44 31 SER B CA 1
ATOM 1337 C C . SER B 1 31 ? -15.367 -12.062 -11.445 1 65.44 31 SER B C 1
ATOM 1339 O O . SER B 1 31 ? -15.609 -13.258 -11.242 1 65.44 31 SER B O 1
ATOM 1341 N N . ASP B 1 32 ? -15.078 -11.711 -12.578 1 62.06 32 ASP B N 1
ATOM 1342 C CA . ASP B 1 32 ? -15.32 -12.68 -13.641 1 62.06 32 ASP B CA 1
ATOM 1343 C C . ASP B 1 32 ? -14.203 -13.719 -13.703 1 62.06 32 ASP B C 1
ATOM 1345 O O . ASP B 1 32 ? -13.031 -13.367 -13.852 1 62.06 32 ASP B O 1
ATOM 1349 N N . ASP B 1 33 ? -14.5 -15.031 -13.602 1 60.09 33 ASP B N 1
ATOM 1350 C CA . ASP B 1 33 ? -13.578 -16.156 -13.523 1 60.09 33 ASP B CA 1
ATOM 1351 C C . ASP B 1 33 ? -12.68 -16.219 -14.758 1 60.09 33 ASP B C 1
ATOM 1353 O O . ASP B 1 33 ? -11.477 -16.484 -14.641 1 60.09 33 ASP B O 1
ATOM 1357 N N . GLU B 1 34 ? -13.281 -16.312 -15.938 1 58.16 34 GLU B N 1
ATOM 1358 C CA . GLU B 1 34 ? -12.5 -16.391 -17.172 1 58.16 34 GLU B CA 1
ATOM 1359 C C . GLU B 1 34 ? -11.453 -15.281 -17.234 1 58.16 34 GLU B C 1
ATOM 1361 O O . GLU B 1 34 ? -10.336 -15.5 -17.703 1 58.16 34 GLU B O 1
ATOM 1366 N N . ALA B 1 35 ? -11.68 -14.516 -16.453 1 74.81 35 ALA B N 1
ATOM 1367 C CA . ALA B 1 35 ? -10.914 -13.273 -16.516 1 74.81 35 ALA B CA 1
ATOM 1368 C C . ALA B 1 35 ? -9.82 -13.258 -15.453 1 74.81 35 ALA B C 1
ATOM 1370 O O . ALA B 1 35 ? -8.812 -12.555 -15.602 1 74.81 35 ALA B O 1
ATOM 1371 N N . LYS B 1 36 ? -9.82 -14.5 -14.844 1 83.44 36 LYS B N 1
ATOM 1372 C CA . LYS B 1 36 ? -8.852 -14.508 -13.75 1 83.44 36 LYS B CA 1
ATOM 1373 C C . LYS B 1 36 ? -7.461 -14.875 -14.25 1 83.44 36 LYS B C 1
ATOM 1375 O O . LYS B 1 36 ? -6.473 -14.234 -13.883 1 83.44 36 LYS B O 1
ATOM 1380 N N . ASP B 1 37 ? -7.406 -15.945 -15.094 1 88.31 37 ASP B N 1
ATOM 1381 C CA . ASP B 1 37 ? -6.113 -16.375 -15.617 1 88.31 37 ASP B CA 1
ATOM 1382 C C . ASP B 1 37 ? -5.469 -15.273 -16.453 1 88.31 37 ASP B C 1
ATOM 1384 O O . ASP B 1 37 ? -4.262 -15.039 -16.359 1 88.31 37 ASP B O 1
ATOM 1388 N N . GLU B 1 38 ? -6.281 -14.742 -17.203 1 90.38 38 GLU B N 1
ATOM 1389 C CA . GLU B 1 38 ? -5.77 -13.648 -18.016 1 90.38 38 GLU B CA 1
ATOM 1390 C C . GLU B 1 38 ? -5.238 -12.508 -17.156 1 90.38 38 GLU B C 1
ATOM 1392 O O . GLU B 1 38 ? -4.223 -11.891 -17.5 1 90.38 38 GLU B O 1
ATOM 1397 N N . PHE B 1 39 ? -5.895 -12.211 -16.172 1 92.38 39 PHE B N 1
ATOM 1398 C CA . PHE B 1 39 ? -5.492 -11.172 -15.227 1 92.38 39 PHE B CA 1
ATOM 1399 C C . PHE B 1 39 ? -4.094 -11.445 -14.688 1 92.38 39 PHE B C 1
ATOM 1401 O O . PHE B 1 39 ? -3.215 -10.578 -14.758 1 92.38 39 PHE B O 1
ATOM 1408 N N . TYR B 1 40 ? -3.836 -12.641 -14.234 1 94.5 40 TYR B N 1
ATOM 1409 C CA . TYR B 1 40 ? -2.545 -12.977 -13.641 1 94.5 40 TYR B CA 1
ATOM 1410 C C . TYR B 1 40 ? -1.465 -13.078 -14.711 1 94.5 40 TYR B C 1
ATOM 1412 O O . TYR B 1 40 ? -0.304 -12.742 -14.461 1 94.5 40 TYR B O 1
ATOM 1420 N N . ASP B 1 41 ? -1.896 -13.547 -15.867 1 94.19 41 ASP B N 1
ATOM 1421 C CA . ASP B 1 41 ? -0.941 -13.586 -16.969 1 94.19 41 ASP B CA 1
ATOM 1422 C C . ASP B 1 41 ? -0.429 -12.188 -17.297 1 94.19 41 ASP B C 1
ATOM 1424 O O . ASP B 1 41 ? 0.772 -11.984 -17.5 1 94.19 41 ASP B O 1
ATOM 1428 N N . GLN B 1 42 ? -1.327 -11.281 -17.344 1 94.44 42 GLN B N 1
ATOM 1429 C CA . GLN B 1 42 ? -0.95 -9.898 -17.641 1 94.44 42 GLN B CA 1
ATOM 1430 C C . GLN B 1 42 ? -0.118 -9.305 -16.5 1 94.44 42 GLN B C 1
ATOM 1432 O O . GLN B 1 42 ? 0.86 -8.594 -16.75 1 94.44 42 GLN B O 1
ATOM 1437 N N . LEU B 1 43 ? -0.549 -9.562 -15.336 1 95.12 43 LEU B N 1
ATOM 1438 C CA . LEU B 1 43 ? 0.198 -9.094 -14.172 1 95.12 43 LEU B CA 1
ATOM 1439 C C . LEU B 1 43 ? 1.627 -9.625 -14.195 1 95.12 43 LEU B C 1
ATOM 1441 O O . LEU B 1 43 ? 2.578 -8.867 -13.984 1 95.12 43 LEU B O 1
ATOM 1445 N N . GLN B 1 44 ? 1.81 -10.883 -14.492 1 96.38 44 GLN B N 1
ATOM 1446 C CA . GLN B 1 44 ? 3.127 -11.508 -14.586 1 96.38 44 GLN B CA 1
ATOM 1447 C C . GLN B 1 44 ? 3.959 -10.867 -15.688 1 96.38 44 GLN B C 1
ATOM 1449 O O . GLN B 1 44 ? 5.148 -10.602 -15.508 1 96.38 44 GLN B O 1
ATOM 1454 N N . ALA B 1 45 ? 3.334 -10.68 -16.766 1 96.88 45 ALA B N 1
ATOM 1455 C CA . ALA B 1 45 ? 4.031 -10.039 -17.891 1 96.88 45 ALA B CA 1
ATOM 1456 C C . ALA B 1 45 ? 4.559 -8.664 -17.484 1 96.88 45 ALA B C 1
ATOM 1458 O O . ALA B 1 45 ? 5.703 -8.32 -17.797 1 96.88 45 ALA B O 1
ATOM 1459 N N . GLU B 1 46 ? 3.744 -7.883 -16.797 1 96.5 46 GLU B N 1
ATOM 1460 C CA . GLU B 1 46 ? 4.141 -6.539 -16.406 1 96.5 46 GLU B CA 1
ATOM 1461 C C . GLU B 1 46 ? 5.277 -6.578 -15.383 1 96.5 46 GLU B C 1
ATOM 1463 O O . GLU B 1 46 ? 6.195 -5.758 -15.438 1 96.5 46 GLU B O 1
ATOM 1468 N N . LEU B 1 47 ? 5.211 -7.508 -14.484 1 96 47 LEU B N 1
ATOM 1469 C CA . LEU B 1 47 ? 6.277 -7.648 -13.5 1 96 47 LEU B CA 1
ATOM 1470 C C . LEU B 1 47 ? 7.582 -8.07 -14.172 1 96 47 LEU B C 1
ATOM 1472 O O . LEU B 1 47 ? 8.648 -7.555 -13.844 1 96 47 LEU B O 1
ATOM 1476 N N . ASN B 1 48 ? 7.527 -8.961 -15.07 1 96.12 48 ASN B N 1
ATOM 1477 C CA . ASN B 1 48 ? 8.703 -9.43 -15.789 1 96.12 48 ASN B CA 1
ATOM 1478 C C . ASN B 1 48 ? 9.328 -8.328 -16.625 1 96.12 48 ASN B C 1
ATOM 1480 O O . ASN B 1 48 ? 10.539 -8.32 -16.859 1 96.12 48 ASN B O 1
ATOM 1484 N N . ASN B 1 49 ? 8.508 -7.406 -17.031 1 95.56 49 ASN B N 1
ATOM 1485 C CA . ASN B 1 49 ? 8.984 -6.305 -17.859 1 95.56 49 ASN B CA 1
ATOM 1486 C C . ASN B 1 49 ? 9.453 -5.129 -17.016 1 95.56 49 ASN B C 1
ATOM 1488 O O . ASN B 1 49 ? 9.844 -4.09 -17.547 1 95.56 49 ASN B O 1
ATOM 1492 N N . THR B 1 50 ? 9.352 -5.207 -15.758 1 94.69 50 THR B N 1
ATOM 1493 C CA . THR B 1 50 ? 9.844 -4.184 -14.844 1 94.69 50 THR B CA 1
ATOM 1494 C C . THR B 1 50 ? 11.32 -4.41 -14.523 1 94.69 50 THR B C 1
ATOM 1496 O O . THR B 1 50 ? 11.742 -5.543 -14.289 1 94.69 50 THR B O 1
ATOM 1499 N N . PRO B 1 51 ? 12.117 -3.336 -14.547 1 93.31 51 PRO B N 1
ATOM 1500 C CA . PRO B 1 51 ? 13.531 -3.514 -14.203 1 93.31 51 PRO B CA 1
ATOM 1501 C C . PRO B 1 51 ? 13.734 -4.266 -12.891 1 93.31 51 PRO B C 1
ATOM 1503 O O . PRO B 1 51 ? 13.031 -3.998 -11.906 1 93.31 51 PRO B O 1
ATOM 1506 N N . GLY B 1 52 ? 14.688 -5.145 -12.828 1 90.12 52 GLY B N 1
ATOM 1507 C CA . GLY B 1 52 ? 14.93 -6.004 -11.68 1 90.12 52 GLY B CA 1
ATOM 1508 C C . GLY B 1 52 ? 15.359 -5.242 -10.438 1 90.12 52 GLY B C 1
ATOM 1509 O O . GLY B 1 52 ? 15.156 -5.707 -9.32 1 90.12 52 GLY B O 1
ATOM 1510 N N . HIS B 1 53 ? 15.898 -4.102 -10.672 1 90.44 53 HIS B N 1
ATOM 1511 C CA . HIS B 1 53 ? 16.438 -3.355 -9.531 1 90.44 53 HIS B CA 1
ATOM 1512 C C . HIS B 1 53 ? 15.375 -2.441 -8.93 1 90.44 53 HIS B C 1
ATOM 1514 O O . HIS B 1 53 ? 15.594 -1.842 -7.875 1 90.44 53 HIS B O 1
ATOM 1520 N N . ASP B 1 54 ? 14.195 -2.311 -9.562 1 92.12 54 ASP B N 1
ATOM 1521 C CA . ASP B 1 54 ? 13.109 -1.523 -8.992 1 92.12 54 ASP B CA 1
ATOM 1522 C C . ASP B 1 54 ? 12.484 -2.238 -7.801 1 92.12 54 ASP B C 1
ATOM 1524 O O . ASP B 1 54 ? 12.414 -3.471 -7.773 1 92.12 54 ASP B O 1
ATOM 1528 N N . MET B 1 55 ? 12.094 -1.45 -6.828 1 91.12 55 MET B N 1
ATOM 1529 C CA . MET B 1 55 ? 11.117 -1.983 -5.883 1 91.12 55 MET B CA 1
ATOM 1530 C C . MET B 1 55 ? 9.758 -2.164 -6.551 1 91.12 55 MET B C 1
ATOM 1532 O O . MET B 1 55 ? 9.289 -1.272 -7.258 1 91.12 55 MET B O 1
ATOM 1536 N N . LYS B 1 56 ? 9.203 -3.359 -6.383 1 93.38 56 LYS B N 1
ATOM 1537 C CA . LYS B 1 56 ? 7.91 -3.66 -6.996 1 93.38 56 LYS B CA 1
ATOM 1538 C C . LYS B 1 56 ? 6.805 -3.721 -5.945 1 93.38 56 LYS B C 1
ATOM 1540 O O . LYS B 1 56 ? 6.938 -4.422 -4.938 1 93.38 56 LYS B O 1
ATOM 1545 N N . ILE B 1 57 ? 5.762 -2.949 -6.172 1 92.62 57 ILE B N 1
ATOM 1546 C CA . ILE B 1 57 ? 4.574 -2.932 -5.328 1 92.62 57 ILE B CA 1
ATOM 1547 C C . ILE B 1 57 ? 3.342 -3.283 -6.16 1 92.62 57 ILE B C 1
ATOM 1549 O O . ILE B 1 57 ? 3.109 -2.689 -7.215 1 92.62 57 ILE B O 1
ATOM 1553 N N . VAL B 1 58 ? 2.631 -4.309 -5.762 1 94.25 58 VAL B N 1
ATOM 1554 C CA . VAL B 1 58 ? 1.337 -4.648 -6.344 1 94.25 58 VAL B CA 1
ATOM 1555 C C . VAL B 1 58 ? 0.227 -4.375 -5.332 1 94.25 58 VAL B C 1
ATOM 1557 O O . VAL B 1 58 ? 0.324 -4.777 -4.168 1 94.25 58 VAL B O 1
ATOM 1560 N N . MET B 1 59 ? -0.754 -3.654 -5.766 1 89.94 59 MET B N 1
ATOM 1561 C CA . MET B 1 59 ? -1.799 -3.324 -4.801 1 89.94 59 MET B CA 1
ATOM 1562 C C . MET B 1 59 ? -3.162 -3.252 -5.48 1 89.94 59 MET B C 1
ATOM 1564 O O . MET B 1 59 ? -3.246 -3.123 -6.703 1 89.94 59 MET B O 1
ATOM 1568 N N . GLY B 1 60 ? -4.18 -3.43 -4.645 1 84.81 60 GLY B N 1
ATOM 1569 C CA . GLY B 1 60 ? -5.535 -3.275 -5.148 1 84.81 60 GLY B CA 1
ATOM 1570 C C . GLY B 1 60 ? -6.414 -4.48 -4.875 1 84.81 60 GLY B C 1
ATOM 1571 O O . GLY B 1 60 ? -6.133 -5.266 -3.967 1 84.81 60 GLY B O 1
ATOM 1572 N N . ASP B 1 61 ? -7.57 -4.426 -5.582 1 81.44 61 ASP B N 1
ATOM 1573 C CA . ASP B 1 61 ? -8.539 -5.512 -5.453 1 81.44 61 ASP B CA 1
ATOM 1574 C C . ASP B 1 61 ? -8.078 -6.754 -6.203 1 81.44 61 ASP B C 1
ATOM 1576 O O . ASP B 1 61 ? -7.996 -6.75 -7.434 1 81.44 61 ASP B O 1
ATOM 1580 N N . MET B 1 62 ? -7.777 -7.781 -5.484 1 87.19 62 MET B N 1
ATOM 1581 C CA . MET B 1 62 ? -7.309 -9.031 -6.078 1 87.19 62 MET B CA 1
ATOM 1582 C C . MET B 1 62 ? -8.406 -10.086 -6.059 1 87.19 62 MET B C 1
ATOM 1584 O O . MET B 1 62 ? -8.203 -11.203 -6.531 1 87.19 62 MET B O 1
ATOM 1588 N N . ASN B 1 63 ? -9.523 -9.805 -5.484 1 83.5 63 ASN B N 1
ATOM 1589 C CA . ASN B 1 63 ? -10.656 -10.719 -5.336 1 83.5 63 ASN B CA 1
ATOM 1590 C C . ASN B 1 63 ? -10.25 -11.992 -4.598 1 83.5 63 ASN B C 1
ATOM 1592 O O . ASN B 1 63 ? -10.719 -13.078 -4.934 1 83.5 63 ASN B O 1
ATOM 1596 N N . ALA B 1 64 ? -9.359 -11.875 -3.758 1 87.44 64 ALA B N 1
ATOM 1597 C CA . ALA B 1 64 ? -8.875 -12.984 -2.947 1 87.44 64 ALA B CA 1
ATOM 1598 C C . ALA B 1 64 ? -8.906 -12.641 -1.462 1 87.44 64 ALA B C 1
ATOM 1600 O O . ALA B 1 64 ? -8.445 -11.562 -1.062 1 87.44 64 ALA B O 1
ATOM 1601 N N . LYS B 1 65 ? -9.531 -13.477 -0.708 1 85 65 LYS B N 1
ATOM 1602 C CA . LYS B 1 65 ? -9.539 -13.328 0.746 1 85 65 LYS B CA 1
ATOM 1603 C C . LYS B 1 65 ? -8.508 -14.258 1.394 1 85 65 LYS B C 1
ATOM 1605 O O . LYS B 1 65 ? -8.578 -15.477 1.239 1 85 65 LYS B O 1
ATOM 1610 N N . VAL B 1 66 ? -7.598 -13.539 2.066 1 86.94 66 VAL B N 1
ATOM 1611 C CA . VAL B 1 66 ? -6.508 -14.305 2.666 1 86.94 66 VAL B CA 1
ATOM 1612 C C . VAL B 1 66 ? -6.836 -14.609 4.125 1 86.94 66 VAL B C 1
ATOM 1614 O O . VAL B 1 66 ? -7.398 -13.773 4.832 1 86.94 66 VAL B O 1
ATOM 1617 N N . GLY B 1 67 ? -6.613 -15.836 4.566 1 84.06 67 GLY B N 1
ATOM 1618 C CA . GLY B 1 67 ? -6.809 -16.234 5.949 1 84.06 67 GLY B CA 1
ATOM 1619 C C . GLY B 1 67 ? -5.562 -16.078 6.797 1 84.06 67 GLY B C 1
ATOM 1620 O O . GLY B 1 67 ? -4.711 -15.227 6.508 1 84.06 67 GLY B O 1
ATOM 1621 N N . ASN B 1 68 ? -5.617 -16.797 7.887 1 86.19 68 ASN B N 1
ATOM 1622 C CA . ASN B 1 68 ? -4.516 -16.656 8.836 1 86.19 68 ASN B CA 1
ATOM 1623 C C . ASN B 1 68 ? -3.613 -17.891 8.828 1 86.19 68 ASN B C 1
ATOM 1625 O O . ASN B 1 68 ? -2.725 -18.016 9.672 1 86.19 68 ASN B O 1
ATOM 1629 N N . ASP B 1 69 ? -3.854 -18.797 7.93 1 86.81 69 ASP B N 1
ATOM 1630 C CA . ASP B 1 69 ? -3.012 -19.984 7.781 1 86.81 69 ASP B CA 1
ATOM 1631 C C . ASP B 1 69 ? -1.933 -19.766 6.723 1 86.81 69 ASP B C 1
ATOM 1633 O O . ASP B 1 69 ? -2.227 -19.734 5.527 1 86.81 69 ASP B O 1
ATOM 1637 N N . ASP B 1 70 ? -0.693 -19.672 7.227 1 85.88 70 ASP B N 1
ATOM 1638 C CA . ASP B 1 70 ? 0.399 -19.375 6.305 1 85.88 70 ASP B CA 1
ATOM 1639 C C . ASP B 1 70 ? 1.176 -20.641 5.949 1 85.88 70 ASP B C 1
ATOM 1641 O O . ASP B 1 70 ? 2.305 -20.562 5.461 1 85.88 70 ASP B O 1
ATOM 1645 N N . THR B 1 71 ? 0.623 -21.75 6.188 1 89 71 THR B N 1
ATOM 1646 C CA . THR B 1 71 ? 1.312 -23 5.891 1 89 71 THR B CA 1
ATOM 1647 C C . THR B 1 71 ? 1.684 -23.078 4.414 1 89 71 THR B C 1
ATOM 1649 O O . THR B 1 71 ? 0.813 -23 3.543 1 89 71 THR B O 1
ATOM 1652 N N . GLY B 1 72 ? 2.955 -23.219 4.109 1 91.31 72 GLY B N 1
ATOM 1653 C CA . GLY B 1 72 ? 3.451 -23.328 2.748 1 91.31 72 GLY B CA 1
ATOM 1654 C C . GLY B 1 72 ? 3.658 -21.969 2.088 1 91.31 72 GLY B C 1
ATOM 1655 O O . GLY B 1 72 ? 4.145 -21.891 0.958 1 91.31 72 GLY B O 1
ATOM 1656 N N . TYR B 1 73 ? 3.219 -20.922 2.799 1 91.88 73 TYR B N 1
ATOM 1657 C CA . TYR B 1 73 ? 3.283 -19.594 2.199 1 91.88 73 TYR B CA 1
ATOM 1658 C C . TYR B 1 73 ? 3.828 -18.578 3.189 1 91.88 73 TYR B C 1
ATOM 1660 O O . TYR B 1 73 ? 3.418 -17.406 3.184 1 91.88 73 TYR B O 1
ATOM 1668 N N . ASP B 1 74 ? 4.762 -19 4.074 1 88.56 74 ASP B N 1
ATOM 1669 C CA . ASP B 1 74 ? 5.246 -18.156 5.164 1 88.56 74 ASP B CA 1
ATOM 1670 C C . ASP B 1 74 ? 6.086 -17 4.633 1 88.56 74 ASP B C 1
ATOM 1672 O O . ASP B 1 74 ? 6.297 -16 5.332 1 88.56 74 ASP B O 1
ATOM 1676 N N . ARG B 1 75 ? 6.41 -17.141 3.363 1 87 75 ARG B N 1
ATOM 1677 C CA . ARG B 1 75 ? 7.164 -16.031 2.777 1 87 75 ARG B CA 1
ATOM 1678 C C . ARG B 1 75 ? 6.23 -15.016 2.135 1 87 75 ARG B C 1
ATOM 1680 O O . ARG B 1 75 ? 6.629 -13.875 1.873 1 87 75 ARG B O 1
ATOM 1687 N N . ALA B 1 76 ? 5.062 -15.438 1.864 1 90.5 76 ALA B N 1
ATOM 1688 C CA . ALA B 1 76 ? 4.129 -14.586 1.136 1 90.5 76 ALA B CA 1
ATOM 1689 C C . ALA B 1 76 ? 3.164 -13.883 2.09 1 90.5 76 ALA B C 1
ATOM 1691 O O . ALA B 1 76 ? 2.535 -12.891 1.729 1 90.5 76 ALA B O 1
ATOM 1692 N N . MET B 1 77 ? 3.029 -14.445 3.256 1 89.38 77 MET B N 1
ATOM 1693 C CA . MET B 1 77 ? 2.035 -13.844 4.141 1 89.38 77 MET B CA 1
ATOM 1694 C C . MET B 1 77 ? 2.396 -14.086 5.605 1 89.38 77 MET B C 1
ATOM 1696 O O . MET B 1 77 ? 3.184 -14.977 5.918 1 89.38 77 MET B O 1
ATOM 1700 N N . GLY B 1 78 ? 1.831 -13.195 6.43 1 85 78 GLY B N 1
ATOM 1701 C CA . GLY B 1 78 ? 1.849 -13.43 7.867 1 85 78 GLY B CA 1
ATOM 1702 C C . GLY B 1 78 ? 0.634 -14.195 8.359 1 85 78 GLY B C 1
ATOM 1703 O O . GLY B 1 78 ? -0.064 -14.836 7.57 1 85 78 GLY B O 1
ATOM 1704 N N . ARG B 1 79 ? 0.404 -14.125 9.609 1 84.75 79 ARG B N 1
ATOM 1705 C CA . ARG B 1 79 ? -0.661 -14.914 10.219 1 84.75 79 ARG B CA 1
ATOM 1706 C C . ARG B 1 79 ? -1.774 -14.016 10.75 1 84.75 79 ARG B C 1
ATOM 1708 O O . ARG B 1 79 ? -2.607 -14.461 11.539 1 84.75 79 ARG B O 1
ATOM 1715 N N . GLN B 1 80 ? -1.745 -12.828 10.312 1 78.81 80 GLN B N 1
ATOM 1716 C CA . GLN B 1 80 ? -2.727 -11.891 10.836 1 78.81 80 GLN B CA 1
ATOM 1717 C C . GLN B 1 80 ? -3.861 -11.664 9.836 1 78.81 80 GLN B C 1
ATOM 1719 O O . GLN B 1 80 ? -4.613 -10.695 9.953 1 78.81 80 GLN B O 1
ATOM 1724 N N . GLY B 1 81 ? -3.842 -12.477 8.797 1 72.62 81 GLY B N 1
ATOM 1725 C CA . GLY B 1 81 ? -4.984 -12.414 7.902 1 72.62 81 GLY B CA 1
ATOM 1726 C C . GLY B 1 81 ? -6.293 -12.766 8.578 1 72.62 81 GLY B C 1
ATOM 1727 O O . GLY B 1 81 ? -6.301 -13.461 9.602 1 72.62 81 GLY B O 1
ATOM 1728 N N . CYS B 1 82 ? -7.418 -12.047 8.055 1 67.56 82 CYS B N 1
ATOM 1729 C CA . CYS B 1 82 ? -8.703 -12.266 8.711 1 67.56 82 CYS B CA 1
ATOM 1730 C C . CYS B 1 82 ? -9.75 -12.742 7.711 1 67.56 82 CYS B C 1
ATOM 1732 O O . CYS B 1 82 ? -9.641 -12.477 6.516 1 67.56 82 CYS B O 1
ATOM 1734 N N . GLY B 1 83 ? -10.555 -13.602 8.211 1 68.12 83 GLY B N 1
ATOM 1735 C CA . GLY B 1 83 ? -11.719 -14 7.434 1 68.12 83 GLY B CA 1
ATOM 1736 C C . GLY B 1 83 ? -11.602 -15.398 6.867 1 68.12 83 GLY B C 1
ATOM 1737 O O . GLY B 1 83 ? -10.625 -16.109 7.133 1 68.12 83 GLY B O 1
ATOM 1738 N N . VAL B 1 84 ? -12.68 -15.711 6.141 1 76.19 84 VAL B N 1
ATOM 1739 C CA . VAL B 1 84 ? -12.781 -17 5.465 1 76.19 84 VAL B CA 1
ATOM 1740 C C . VAL B 1 84 ? -12.188 -16.891 4.062 1 76.19 84 VAL B C 1
ATOM 1742 O O . VAL B 1 84 ? -12.539 -15.992 3.297 1 76.19 84 VAL B O 1
ATOM 1745 N N . ILE B 1 85 ? -11.273 -17.828 3.979 1 85.44 85 ILE B N 1
ATOM 1746 C CA . ILE B 1 85 ? -10.586 -17.812 2.691 1 85.44 85 ILE B CA 1
ATOM 1747 C C . ILE B 1 85 ? -11.578 -18.125 1.572 1 85.44 85 ILE B C 1
ATOM 1749 O O . ILE B 1 85 ? -12.617 -18.75 1.807 1 85.44 85 ILE B O 1
ATOM 1753 N N . ASN B 1 86 ? -11.352 -17.547 0.412 1 87.25 86 ASN B N 1
ATOM 1754 C CA . ASN B 1 86 ? -12.141 -17.906 -0.761 1 87.25 86 ASN B CA 1
ATOM 1755 C C . ASN B 1 86 ? -11.312 -18.688 -1.784 1 87.25 86 ASN B C 1
ATOM 1757 O O . ASN B 1 86 ? -10.133 -18.953 -1.552 1 87.25 86 ASN B O 1
ATOM 1761 N N . GLU B 1 87 ? -11.969 -19.047 -2.895 1 88 87 GLU B N 1
ATOM 1762 C CA . GLU B 1 87 ? -11.352 -19.938 -3.875 1 88 87 GLU B CA 1
ATOM 1763 C C . GLU B 1 87 ? -10.188 -19.25 -4.586 1 88 87 GLU B C 1
ATOM 1765 O O . GLU B 1 87 ? -9.32 -19.922 -5.148 1 88 87 GLU B O 1
ATOM 1770 N N . ASN B 1 88 ? -10.125 -17.969 -4.527 1 89.44 88 ASN B N 1
ATOM 1771 C CA . ASN B 1 88 ? -9.133 -17.219 -5.289 1 89.44 88 ASN B CA 1
ATOM 1772 C C . ASN B 1 88 ? -7.824 -17.062 -4.516 1 89.44 88 ASN B C 1
ATOM 1774 O O . ASN B 1 88 ? -6.816 -16.625 -5.066 1 89.44 88 ASN B O 1
ATOM 1778 N N . VAL B 1 89 ? -7.805 -17.469 -3.303 1 91.19 89 VAL B N 1
ATOM 1779 C CA . VAL B 1 89 ? -6.668 -17.219 -2.422 1 91.19 89 VAL B CA 1
ATOM 1780 C C . VAL B 1 89 ? -5.453 -18.016 -2.91 1 91.19 89 VAL B C 1
ATOM 1782 O O . VAL B 1 89 ? -4.324 -17.531 -2.838 1 91.19 89 VAL B O 1
ATOM 1785 N N . GLU B 1 90 ? -5.719 -19.188 -3.324 1 91.88 90 GLU B N 1
ATOM 1786 C CA . GLU B 1 90 ? -4.602 -20.031 -3.746 1 91.88 90 GLU B CA 1
ATOM 1787 C C . GLU B 1 90 ? -3.824 -19.391 -4.891 1 91.88 90 GLU B C 1
ATOM 1789 O O . GLU B 1 90 ? -2.592 -19.375 -4.883 1 91.88 90 GLU B O 1
ATOM 1794 N N . LYS B 1 91 ? -4.52 -18.891 -5.859 1 92.88 91 LYS B N 1
ATOM 1795 C CA . LYS B 1 91 ? -3.869 -18.234 -6.988 1 92.88 91 LYS B CA 1
ATOM 1796 C C . LYS B 1 91 ? -3.068 -17.016 -6.531 1 92.88 91 LYS B C 1
ATOM 1798 O O . LYS B 1 91 ? -1.95 -16.797 -7 1 92.88 91 LYS B O 1
ATOM 1803 N N . LEU B 1 92 ? -3.619 -16.25 -5.68 1 94.25 92 LEU B N 1
ATOM 1804 C CA . LEU B 1 92 ? -2.924 -15.086 -5.148 1 94.25 92 LEU B CA 1
ATOM 1805 C C . LEU B 1 92 ? -1.648 -15.5 -4.422 1 94.25 92 LEU B C 1
ATOM 1807 O O . LEU B 1 92 ? -0.585 -14.922 -4.648 1 94.25 92 LEU B O 1
ATOM 1811 N N . LEU B 1 93 ? -1.731 -16.547 -3.604 1 94.75 93 LEU B N 1
ATOM 1812 C CA . LEU B 1 93 ? -0.584 -16.969 -2.809 1 94.75 93 LEU B CA 1
ATOM 1813 C C . LEU B 1 93 ? 0.508 -17.547 -3.699 1 94.75 93 LEU B C 1
ATOM 1815 O O . LEU B 1 93 ? 1.696 -17.312 -3.467 1 94.75 93 LEU B O 1
ATOM 1819 N N . GLU B 1 94 ? 0.148 -18.328 -4.645 1 95 94 GLU B N 1
ATOM 1820 C CA . GLU B 1 94 ? 1.122 -18.844 -5.598 1 95 94 GLU B CA 1
ATOM 1821 C C . GLU B 1 94 ? 1.821 -17.719 -6.348 1 95 94 GLU B C 1
ATOM 1823 O O . GLU B 1 94 ? 3.039 -17.75 -6.539 1 95 94 GLU B O 1
ATOM 1828 N N . PHE B 1 95 ? 1.062 -16.734 -6.762 1 95.56 95 PHE B N 1
ATOM 1829 C CA . PHE B 1 95 ? 1.6 -15.562 -7.438 1 95.56 95 PHE B CA 1
ATOM 1830 C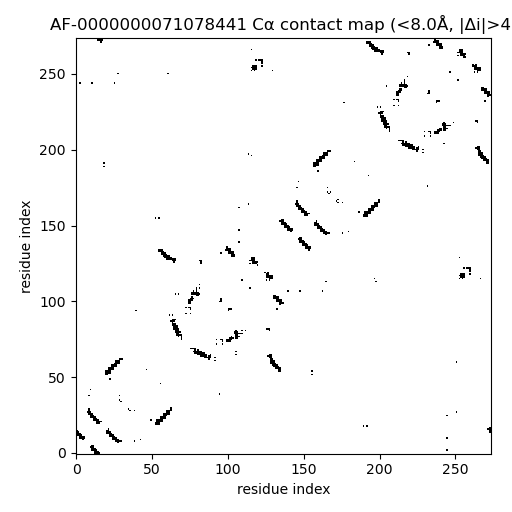 C . PHE B 1 95 ? 2.607 -14.844 -6.551 1 95.56 95 PHE B C 1
ATOM 1832 O O . PHE B 1 95 ? 3.717 -14.531 -6.984 1 95.56 95 PHE B O 1
ATOM 1839 N N . CYS B 1 96 ? 2.197 -14.594 -5.34 1 95.44 96 CYS B N 1
ATOM 1840 C CA . CYS B 1 96 ? 3.086 -13.914 -4.402 1 95.44 96 CYS B CA 1
ATOM 1841 C C . CYS B 1 96 ? 4.363 -14.719 -4.188 1 95.44 96 CYS B C 1
ATOM 1843 O O . CYS B 1 96 ? 5.453 -14.148 -4.109 1 95.44 96 CYS B O 1
ATOM 1845 N N . SER B 1 97 ? 4.25 -16 -4.109 1 93.94 97 SER B N 1
ATOM 1846 C CA . SER B 1 97 ? 5.41 -16.859 -3.92 1 93.94 97 SER B CA 1
ATOM 1847 C C . SER B 1 97 ? 6.344 -16.812 -5.125 1 93.94 97 SER B C 1
ATOM 1849 O O . SER B 1 97 ? 7.566 -16.734 -4.969 1 93.94 97 SER B O 1
ATOM 1851 N N . THR B 1 98 ? 5.859 -16.859 -6.227 1 93.38 98 THR B N 1
ATOM 1852 C CA . THR B 1 98 ? 6.629 -16.859 -7.465 1 93.38 98 THR B CA 1
ATOM 1853 C C . THR B 1 98 ? 7.43 -15.562 -7.609 1 93.38 98 THR B C 1
ATOM 1855 O O . THR B 1 98 ? 8.578 -15.586 -8.047 1 93.38 98 THR B O 1
ATOM 1858 N N . TYR B 1 99 ? 6.867 -14.477 -7.188 1 93.19 99 TYR B N 1
ATOM 1859 C CA . TYR B 1 99 ? 7.488 -13.18 -7.445 1 93.19 99 TYR B CA 1
ATOM 1860 C C . TYR B 1 99 ? 8.062 -12.586 -6.164 1 93.19 99 TYR B C 1
ATOM 1862 O O . TYR B 1 99 ? 8.43 -11.414 -6.125 1 93.19 99 TYR B O 1
ATOM 1870 N N . ASP B 1 100 ? 8.078 -13.375 -5.086 1 91.38 100 ASP B N 1
ATOM 1871 C CA . ASP B 1 100 ? 8.648 -12.984 -3.797 1 91.38 100 ASP B CA 1
ATOM 1872 C C . ASP B 1 100 ? 7.965 -11.734 -3.248 1 91.38 100 ASP B C 1
ATOM 1874 O O . ASP B 1 100 ? 8.633 -10.797 -2.801 1 91.38 100 ASP B O 1
ATOM 1878 N N . LEU B 1 101 ? 6.645 -11.805 -3.42 1 93.38 101 LEU B N 1
ATOM 1879 C CA . LEU B 1 101 ? 5.848 -10.719 -2.861 1 93.38 101 LEU B CA 1
ATOM 1880 C C . LEU B 1 101 ? 5.277 -11.109 -1.502 1 93.38 101 LEU B C 1
ATOM 1882 O O . LEU B 1 101 ? 4.852 -12.25 -1.305 1 93.38 101 LEU B O 1
ATOM 1886 N N . VAL B 1 102 ? 5.301 -10.164 -0.583 1 91.69 102 VAL B N 1
ATOM 1887 C CA . VAL B 1 102 ? 4.707 -10.375 0.732 1 91.69 102 VAL B CA 1
ATOM 1888 C C . VAL B 1 102 ? 3.439 -9.539 0.867 1 91.69 102 VAL B C 1
ATOM 1890 O O . VAL B 1 102 ? 3.43 -8.352 0.511 1 91.69 102 VAL B O 1
ATOM 1893 N N . ILE B 1 103 ? 2.406 -10.172 1.352 1 91.25 103 ILE B N 1
ATOM 1894 C CA . ILE B 1 103 ? 1.141 -9.477 1.567 1 91.25 103 ILE B CA 1
ATOM 1895 C C . ILE B 1 103 ? 1.206 -8.672 2.863 1 91.25 103 ILE B C 1
ATOM 1897 O O . ILE B 1 103 ? 1.075 -9.234 3.955 1 91.25 103 ILE B O 1
ATOM 1901 N N . GLY B 1 104 ? 1.252 -7.402 2.721 1 86.31 104 GLY B N 1
ATOM 1902 C CA . GLY B 1 104 ? 1.497 -6.527 3.855 1 86.31 104 GLY B CA 1
ATOM 1903 C C . GLY B 1 104 ? 0.403 -6.59 4.906 1 86.31 104 GLY B C 1
ATOM 1904 O O . GLY B 1 104 ? 0.686 -6.578 6.105 1 86.31 104 GLY B O 1
ATOM 1905 N N . GLY B 1 105 ? -0.853 -6.695 4.477 1 80.5 105 GLY B N 1
ATOM 1906 C CA . GLY B 1 105 ? -1.988 -6.664 5.383 1 80.5 105 GLY B CA 1
ATOM 1907 C C . GLY B 1 105 ? -2.006 -7.828 6.355 1 80.5 105 GLY B C 1
ATOM 1908 O O . GLY B 1 105 ? -2.701 -7.785 7.371 1 80.5 105 GLY B O 1
ATOM 1909 N N . THR B 1 106 ? -1.285 -8.789 6.074 1 83.56 106 THR B N 1
ATOM 1910 C CA . THR B 1 106 ? -1.283 -9.977 6.922 1 83.56 106 THR B CA 1
ATOM 1911 C C . THR B 1 106 ? -0.169 -9.898 7.961 1 83.56 106 THR B C 1
ATOM 1913 O O . THR B 1 106 ? -0.033 -10.797 8.797 1 83.56 106 THR B O 1
ATOM 1916 N N . LEU B 1 107 ? 0.593 -8.867 7.863 1 83.25 107 LEU B N 1
ATOM 1917 C CA . LEU B 1 107 ? 1.749 -8.758 8.742 1 83.25 107 LEU B CA 1
ATOM 1918 C C . LEU B 1 107 ? 1.367 -8.078 10.055 1 83.25 107 LEU B C 1
ATOM 1920 O O . LEU B 1 107 ? 2.096 -8.172 11.047 1 83.25 107 LEU B O 1
ATOM 1924 N N . PHE B 1 108 ? 0.238 -7.371 10.023 1 77.25 108 PHE B N 1
ATOM 1925 C CA . PHE B 1 108 ? -0.169 -6.566 11.172 1 77.25 108 PHE B CA 1
ATOM 1926 C C . PHE B 1 108 ? -1.441 -7.125 11.797 1 77.25 108 PHE B C 1
ATOM 1928 O O . PHE B 1 108 ? -2.342 -7.578 11.086 1 77.25 108 PHE B O 1
ATOM 1935 N N . PRO B 1 109 ? -1.342 -7.066 13.133 1 67.75 109 PRO B N 1
ATOM 1936 C CA . PRO B 1 109 ? -2.629 -7.371 13.758 1 67.75 109 PRO B CA 1
ATOM 1937 C C . PRO B 1 109 ? -3.695 -6.324 13.461 1 67.75 109 PRO B C 1
ATOM 1939 O O . PRO B 1 109 ? -3.383 -5.137 13.328 1 67.75 109 PRO B O 1
ATOM 1942 N N . HIS B 1 110 ? -4.789 -6.789 12.859 1 61.09 110 HIS B N 1
ATOM 1943 C CA . HIS B 1 110 ? -5.852 -5.84 12.547 1 61.09 110 HIS B CA 1
ATOM 1944 C C . HIS B 1 110 ? -6.914 -5.824 13.641 1 61.09 110 HIS B C 1
ATOM 1946 O O . HIS B 1 110 ? -7.25 -6.871 14.203 1 61.09 110 HIS B O 1
ATOM 1952 N N . LYS B 1 111 ? -7.086 -4.621 14.242 1 54.12 111 LYS B N 1
ATOM 1953 C CA . LYS B 1 111 ? -8.438 -4.605 14.805 1 54.12 111 LYS B CA 1
ATOM 1954 C C . LYS B 1 111 ? -9.484 -4.781 13.711 1 54.12 111 LYS B C 1
ATOM 1956 O O . LYS B 1 111 ? -9.312 -4.305 12.586 1 54.12 111 LYS B O 1
ATOM 1961 N N . ASP B 1 112 ? -10.328 -5.77 13.828 1 50.59 112 ASP B N 1
ATOM 1962 C CA . ASP B 1 112 ? -11.375 -6.109 12.875 1 50.59 112 ASP B CA 1
ATOM 1963 C C . ASP B 1 112 ? -11.906 -4.859 12.172 1 50.59 112 ASP B C 1
ATOM 1965 O O . ASP B 1 112 ? -12.242 -4.902 10.992 1 50.59 112 ASP B O 1
ATOM 1969 N N . ILE B 1 113 ? -11.914 -3.779 12.914 1 44.47 113 ILE B N 1
ATOM 1970 C CA . ILE B 1 113 ? -12.617 -2.596 12.43 1 44.47 113 ILE B CA 1
ATOM 1971 C C . ILE B 1 113 ? -11.727 -1.839 11.445 1 44.47 113 ILE B C 1
ATOM 1973 O O . ILE B 1 113 ? -12.188 -0.905 10.781 1 44.47 113 ILE B O 1
ATOM 1977 N N . HIS B 1 114 ? -10.547 -2.199 11.32 1 50.09 114 HIS B N 1
ATOM 1978 C CA . HIS B 1 114 ? -9.656 -1.35 10.539 1 50.09 114 HIS B CA 1
ATOM 1979 C C . HIS B 1 114 ? -9.133 -2.08 9.305 1 50.09 114 HIS B C 1
ATOM 1981 O O . HIS B 1 114 ? -8.141 -1.661 8.703 1 50.09 114 HIS B O 1
ATOM 1987 N N . LYS B 1 115 ? -9.93 -3.084 9.039 1 50.44 115 LYS B N 1
ATOM 1988 C CA . LYS B 1 115 ? -9.492 -3.836 7.867 1 50.44 115 LYS B CA 1
ATOM 1989 C C . LYS B 1 115 ? -9.867 -3.109 6.578 1 50.44 115 LYS B C 1
ATOM 1991 O O . LYS B 1 115 ? -10.898 -2.438 6.516 1 50.44 115 LYS B O 1
ATOM 1996 N N . LEU B 1 116 ? -8.82 -2.967 5.758 1 50.31 116 LEU B N 1
ATOM 1997 C CA . LEU B 1 116 ? -9.102 -2.441 4.426 1 50.31 116 LEU B CA 1
ATOM 1998 C C . LEU B 1 116 ? -10.227 -3.213 3.758 1 50.31 116 LEU B C 1
ATOM 2000 O O . LEU B 1 116 ? -10.117 -4.422 3.543 1 50.31 116 LEU B O 1
ATOM 2004 N N . THR B 1 117 ? -11.617 -2.857 4.074 1 47.41 117 THR B N 1
ATOM 2005 C CA . THR B 1 117 ? -12.75 -3.584 3.516 1 47.41 117 THR B CA 1
ATOM 2006 C C . THR B 1 117 ? -13.297 -2.871 2.279 1 47.41 117 THR B C 1
ATOM 2008 O O . THR B 1 117 ? -13.156 -1.654 2.148 1 47.41 117 THR B O 1
ATOM 2011 N N . TRP B 1 118 ? -13.219 -3.688 1.215 1 41.06 118 TRP B N 1
ATOM 2012 C CA . TRP B 1 118 ? -14.07 -3.242 0.119 1 41.06 118 TRP B CA 1
ATOM 2013 C C . TRP B 1 118 ? -15.539 -3.273 0.528 1 41.06 118 TRP B C 1
ATOM 2015 O O . TRP B 1 118 ? -16 -4.234 1.152 1 41.06 118 TRP B O 1
ATOM 2025 N N . ASN B 1 119 ? -16.078 -2.115 0.81 1 40.66 119 ASN B N 1
ATOM 2026 C CA . ASN B 1 119 ? -17.5 -2.137 1.114 1 40.66 119 ASN B CA 1
ATOM 2027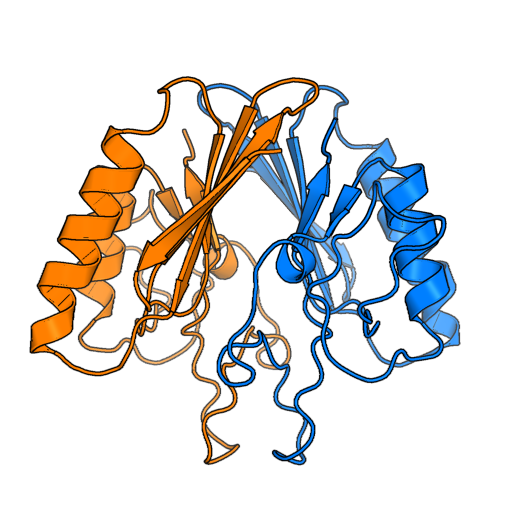 C C . ASN B 1 119 ? -18.312 -2.719 -0.04 1 40.66 119 ASN B C 1
ATOM 2029 O O . ASN B 1 119 ? -18.297 -2.178 -1.147 1 40.66 119 ASN B O 1
ATOM 2033 N N . SER B 1 120 ? -18.422 -3.986 0.046 1 38.94 120 SER B N 1
ATOM 2034 C CA . SER B 1 120 ? -19.469 -4.543 -0.817 1 38.94 120 SER B CA 1
ATOM 2035 C C . SER B 1 120 ? -20.812 -3.885 -0.552 1 38.94 120 SER B C 1
ATOM 2037 O O . SER B 1 120 ? -21.016 -3.268 0.495 1 38.94 120 SER B O 1
ATOM 2039 N N . HIS B 1 121 ? -21.547 -3.828 -1.581 1 42.19 121 HIS B N 1
ATOM 2040 C CA . HIS B 1 121 ? -22.922 -3.326 -1.548 1 42.19 121 HIS B CA 1
ATOM 2041 C C . HIS B 1 121 ? -23.609 -3.686 -0.235 1 42.19 121 HIS B C 1
ATOM 2043 O O . HIS B 1 121 ? -24.484 -2.955 0.232 1 42.19 121 HIS B O 1
ATOM 2049 N N . ASN B 1 122 ? -23.297 -4.711 0.213 1 40.94 122 ASN B N 1
ATOM 2050 C CA . ASN B 1 122 ? -24.219 -5.113 1.275 1 40.94 122 ASN B CA 1
ATOM 2051 C C . ASN B 1 122 ? -23.625 -4.84 2.656 1 40.94 122 ASN B C 1
ATOM 2053 O O . ASN B 1 122 ? -24.234 -5.184 3.672 1 40.94 122 ASN B O 1
ATOM 2057 N N . GLY B 1 123 ? -22.859 -3.986 2.924 1 41.72 123 GLY B N 1
ATOM 2058 C CA . GLY B 1 123 ? -22.406 -3.334 4.145 1 41.72 123 GLY B CA 1
ATOM 2059 C C . GLY B 1 123 ? -21.797 -4.293 5.145 1 41.72 123 GLY B C 1
ATOM 2060 O O . GLY B 1 123 ? -21.234 -3.869 6.16 1 41.72 123 GLY B O 1
ATOM 2061 N N . ARG B 1 124 ? -22.234 -5.523 5.293 1 42.66 124 ARG B N 1
ATOM 2062 C CA . ARG B 1 124 ? -22.031 -6.371 6.465 1 42.66 124 ARG B CA 1
ATOM 2063 C C . ARG B 1 124 ? -20.719 -7.137 6.371 1 42.66 124 ARG B C 1
ATOM 2065 O O . ARG B 1 124 ? -20.234 -7.688 7.367 1 42.66 124 ARG B O 1
ATOM 2072 N N . ASP B 1 125 ? -20.344 -7.684 5.312 1 45.28 125 ASP B N 1
ATOM 2073 C CA . ASP B 1 125 ? -19.219 -8.617 5.285 1 45.28 125 ASP B CA 1
ATOM 2074 C C . ASP B 1 125 ? -17.891 -7.891 5.051 1 45.28 125 ASP B C 1
ATOM 2076 O O . ASP B 1 125 ? -17.797 -7.059 4.148 1 45.28 125 ASP B O 1
ATOM 2080 N N . LYS B 1 126 ? -17.125 -7.828 6.117 1 48.91 126 LYS B N 1
ATOM 2081 C CA . LYS B 1 126 ? -15.797 -7.223 6.078 1 48.91 126 LYS B CA 1
ATOM 2082 C C . LYS B 1 126 ? -14.875 -7.98 5.129 1 48.91 126 LYS B C 1
ATOM 2084 O O . LYS B 1 126 ? -14.523 -9.133 5.391 1 48.91 126 LYS B O 1
ATOM 2089 N N . ASN B 1 127 ? -14.938 -7.906 3.748 1 57.38 127 ASN B N 1
ATOM 2090 C CA . ASN B 1 127 ? -14.141 -8.656 2.779 1 57.38 127 ASN B CA 1
ATOM 2091 C C . ASN B 1 127 ? -12.836 -7.938 2.453 1 57.38 127 ASN B C 1
ATOM 2093 O O . ASN B 1 127 ? -12.844 -6.773 2.049 1 57.38 127 ASN B O 1
ATOM 2097 N N . GLN B 1 128 ? -11.664 -8.492 3.164 1 68.12 128 GLN B N 1
ATOM 2098 C CA . GLN B 1 128 ? -10.352 -7.949 2.848 1 68.12 128 GLN B CA 1
ATOM 2099 C C . GLN B 1 128 ? -9.859 -8.453 1.496 1 68.12 128 GLN B C 1
ATOM 2101 O O . GLN B 1 128 ? -9.203 -9.5 1.419 1 68.12 128 GLN B O 1
ATOM 2106 N N . ILE B 1 129 ? -10.273 -7.773 0.417 1 73.19 129 ILE B N 1
ATOM 2107 C CA . ILE B 1 129 ? -9.891 -8.203 -0.923 1 73.19 129 ILE B CA 1
ATOM 2108 C C . ILE B 1 129 ? -8.875 -7.219 -1.509 1 73.19 129 ILE B C 1
ATOM 2110 O O . ILE B 1 129 ? -8.273 -7.484 -2.555 1 73.19 129 ILE B O 1
ATOM 2114 N N . TYR B 1 130 ? -8.703 -6.094 -0.804 1 79.56 130 TYR B N 1
ATOM 2115 C CA . TYR B 1 130 ? -7.668 -5.137 -1.176 1 79.56 130 TYR B CA 1
ATOM 2116 C C . TYR B 1 130 ? -6.359 -5.449 -0.464 1 79.56 130 TYR B C 1
ATOM 2118 O O . TYR B 1 130 ? -6.324 -5.582 0.762 1 79.56 130 TYR B O 1
ATOM 2126 N N . HIS B 1 131 ? -5.316 -5.703 -1.297 1 86.56 131 HIS B N 1
ATOM 2127 C CA . HIS B 1 131 ? -4.035 -6.109 -0.729 1 86.56 131 HIS B CA 1
ATOM 2128 C C . HIS B 1 131 ? -2.904 -5.219 -1.233 1 86.56 131 HIS B C 1
ATOM 2130 O O . HIS B 1 131 ? -2.951 -4.73 -2.365 1 86.56 131 HIS B O 1
ATOM 2136 N N . LEU B 1 132 ? -2.045 -4.961 -0.354 1 88.75 132 LEU B N 1
ATOM 2137 C CA . LEU B 1 132 ? -0.74 -4.406 -0.698 1 88.75 132 LEU B CA 1
ATOM 2138 C C . LEU B 1 132 ? 0.341 -5.48 -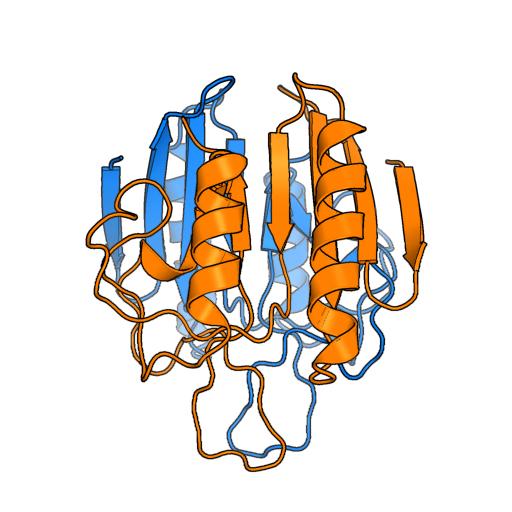0.629 1 88.75 132 LEU B C 1
ATOM 2140 O O . LEU B 1 132 ? 0.51 -6.133 0.403 1 88.75 132 LEU B O 1
ATOM 2144 N N . MET B 1 133 ? 1.016 -5.703 -1.739 1 93.12 133 MET B N 1
ATOM 2145 C CA . MET B 1 133 ? 2.072 -6.707 -1.821 1 93.12 133 MET B CA 1
ATOM 2146 C C . MET B 1 133 ? 3.393 -6.074 -2.25 1 93.12 133 MET B C 1
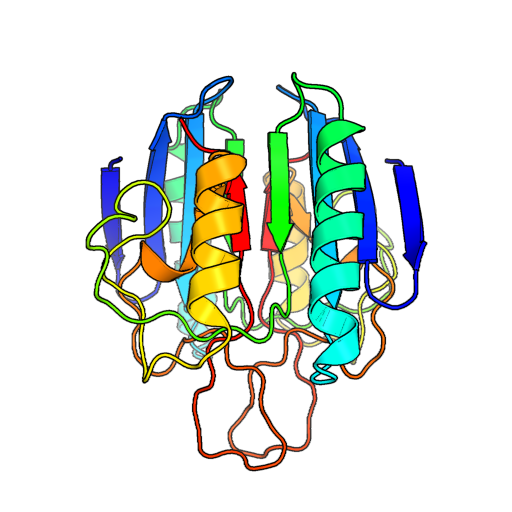ATOM 2148 O O . MET B 1 133 ? 3.43 -5.289 -3.199 1 93.12 133 MET B O 1
ATOM 2152 N N . ILE B 1 134 ? 4.387 -6.434 -1.554 1 91.44 134 ILE B N 1
ATOM 2153 C CA . ILE B 1 134 ? 5.684 -5.812 -1.793 1 91.44 134 ILE B CA 1
ATOM 2154 C C . ILE B 1 134 ? 6.758 -6.891 -1.928 1 91.44 134 ILE B C 1
ATOM 2156 O O . ILE B 1 134 ? 6.734 -7.891 -1.203 1 91.44 134 ILE B O 1
ATOM 2160 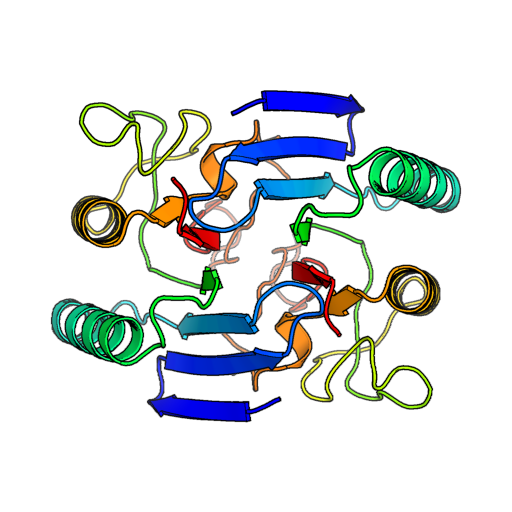N N . ASN B 1 135 ? 7.539 -6.711 -2.961 1 86.38 135 ASN B N 1
ATOM 2161 C CA . ASN B 1 135 ? 8.578 -7.719 -3.162 1 86.38 135 ASN B CA 1
ATOM 2162 C C . ASN B 1 135 ? 9.617 -7.68 -2.049 1 86.38 135 ASN B C 1
ATOM 2164 O O . ASN B 1 135 ? 10.188 -6.625 -1.759 1 86.38 135 ASN B O 1
ATOM 2168 N N . GLY B 1 136 ? 9.469 -8.594 -1.244 1 69.06 136 GLY B N 1
ATOM 2169 C CA . GLY B 1 136 ? 10.391 -8.812 -0.144 1 69.06 136 GLY B CA 1
ATOM 2170 C C . GLY B 1 136 ? 11.734 -9.367 -0.592 1 69.06 136 GLY B C 1
ATOM 2171 O O . GLY B 1 136 ? 12.023 -9.414 -1.79 1 69.06 136 GLY B O 1
ATOM 2172 N N . THR B 1 137 ? 12.336 -10.148 0.508 1 51.69 137 THR B N 1
ATOM 2173 C CA . THR B 1 137 ? 13.688 -10.703 0.532 1 51.69 137 THR B CA 1
ATOM 2174 C C . THR B 1 137 ? 13.773 -11.953 -0.336 1 51.69 137 THR B C 1
ATOM 2176 O O . THR B 1 137 ? 12.773 -12.633 -0.564 1 51.69 137 THR B O 1
#

pLDDT: mean 81.16, std 15.82, range [38.94, 96.88]

Sequence (274 aa):
MEVKPINSRLVKIRLKGKKINITIIQCYNDSDDEAKDEFYDQLQAELNNTPGHDMKIVMGDMNAKVGNDDTGYDRAMGRQGCGVINENVEKLLEFCSTYDLVIGGTLFPHKDIHKLTWNSHNGRDKNQIYHLMINGTMEVKPINSRLVKIRLKGKKINITIIQCYNDSDDEAKDEFYDQLQAELNNTPGHDMKIVMGDMNAKVGNDDTGYDRAMGRQGCGVINENVEKLLEFCSTYDLVIGGTLFPHKDIHKLTWNSHNGRDKNQIYHLMINGT